Protein AF-A0A7D8YP50-F1 (afdb_monomer_lite)

Sequence (259 aa):
MIIIYNPMGALVGLFGLIIGVALFVVTQSLAVGFLAIAGIWCWFGRSKLNLETGKKRAAPSFFFIPLFYWGILVAIAAYPARLVDNAGGLNQGQPVADDPRADQFKLDEAGLRTNQSDAPELSAALGMLISETLPSEPFNLSVKSSDDAVLVLIKLPGLKELSERNRRALLEGVRNAAQQQRPDVQVFVGIKGKLLYGAILTPDQPMQVGKIVSKDALYAFYRSEETPDEAAVDAGLNESPQSSPPTQPDFTDSVMPSE

Structure (mmCIF, N/CA/C/O backbone):
data_AF-A0A7D8YP50-F1
#
_entry.id   AF-A0A7D8YP50-F1
#
loop_
_atom_site.group_PDB
_atom_site.id
_atom_site.type_symbol
_atom_site.label_atom_id
_atom_site.label_alt_id
_atom_site.label_comp_id
_atom_site.label_asym_id
_atom_site.label_entity_id
_atom_site.label_seq_id
_atom_site.pdbx_PDB_ins_code
_atom_site.Cartn_x
_atom_site.Cartn_y
_atom_site.Cartn_z
_atom_site.occupancy
_atom_site.B_iso_or_equiv
_atom_site.auth_seq_id
_atom_site.auth_comp_id
_atom_site.auth_asym_id
_atom_site.auth_atom_id
_atom_site.pdbx_PDB_model_num
ATOM 1 N N . MET A 1 1 ? -35.518 -16.155 37.172 1.00 45.56 1 MET A N 1
ATOM 2 C CA . MET A 1 1 ? -34.371 -15.538 36.471 1.00 45.56 1 MET A CA 1
ATOM 3 C C . MET A 1 1 ? -34.617 -14.037 36.422 1.00 45.56 1 MET A C 1
ATOM 5 O O . MET A 1 1 ? -35.412 -13.583 35.613 1.00 45.56 1 MET A O 1
ATOM 9 N N . ILE A 1 2 ? -34.070 -13.281 37.379 1.00 45.81 2 ILE A N 1
ATOM 10 C CA . ILE A 1 2 ? -34.346 -11.842 37.493 1.00 45.81 2 ILE A CA 1
ATOM 11 C C . ILE A 1 2 ? -33.392 -11.116 36.548 1.00 45.81 2 ILE A C 1
ATOM 13 O O . ILE A 1 2 ? -32.221 -10.912 36.856 1.00 45.81 2 ILE A O 1
ATOM 17 N N . ILE A 1 3 ? -33.896 -10.764 35.371 1.00 54.06 3 ILE A N 1
ATOM 18 C CA . ILE A 1 3 ? -33.211 -9.877 34.440 1.00 54.06 3 ILE A CA 1
ATOM 19 C C . ILE A 1 3 ? -33.441 -8.452 34.964 1.00 54.06 3 ILE A C 1
ATOM 21 O O . ILE A 1 3 ? -34.451 -7.824 34.659 1.00 54.06 3 ILE A O 1
ATOM 25 N N . ILE A 1 4 ? -32.541 -7.949 35.815 1.00 55.62 4 ILE A N 1
ATOM 26 C CA . ILE A 1 4 ? -32.562 -6.538 36.230 1.00 55.62 4 ILE A CA 1
ATOM 27 C C . ILE A 1 4 ? -32.000 -5.725 35.063 1.00 55.62 4 ILE A C 1
ATOM 29 O O . ILE A 1 4 ? -30.803 -5.459 34.983 1.00 55.62 4 ILE A O 1
ATOM 33 N N . TYR A 1 5 ? -32.860 -5.382 34.106 1.00 64.25 5 TYR A N 1
ATOM 34 C CA . TYR A 1 5 ? -32.471 -4.526 32.993 1.00 64.25 5 TYR A CA 1
ATOM 35 C C . TYR A 1 5 ? -32.432 -3.074 33.461 1.00 64.25 5 TYR A C 1
ATOM 37 O O . TYR A 1 5 ? -33.450 -2.508 33.853 1.00 64.25 5 TYR A O 1
ATOM 45 N N . ASN A 1 6 ? -31.253 -2.458 33.405 1.00 85.56 6 ASN A N 1
ATOM 46 C CA . ASN A 1 6 ? -31.138 -1.010 33.476 1.00 85.56 6 ASN A CA 1
ATOM 47 C C . ASN A 1 6 ? -31.310 -0.464 32.045 1.00 85.56 6 ASN A C 1
ATOM 49 O O . ASN A 1 6 ? -30.369 -0.578 31.252 1.00 85.56 6 ASN A O 1
ATOM 53 N N . PRO A 1 7 ? -32.470 0.115 31.679 1.00 87.88 7 PRO A N 1
ATOM 54 C CA . PRO A 1 7 ? -32.727 0.559 30.307 1.00 87.88 7 PRO A CA 1
ATOM 55 C C . PRO A 1 7 ? -31.713 1.610 29.841 1.00 87.88 7 PRO A C 1
ATOM 57 O O . PRO A 1 7 ? -31.328 1.627 28.674 1.00 87.88 7 PRO A O 1
ATOM 60 N N . MET A 1 8 ? -31.189 2.425 30.763 1.00 90.06 8 MET A N 1
ATOM 61 C CA . MET A 1 8 ? -30.119 3.376 30.455 1.00 90.06 8 MET A CA 1
ATOM 62 C C . MET A 1 8 ? -28.819 2.678 30.049 1.00 90.06 8 MET A C 1
ATOM 64 O O . MET A 1 8 ? -28.114 3.169 29.173 1.00 90.06 8 MET A O 1
ATOM 68 N N . GLY A 1 9 ? -28.505 1.529 30.653 1.00 91.69 9 GLY A N 1
ATOM 69 C CA . GLY A 1 9 ? -27.367 0.706 30.245 1.00 91.69 9 GLY A CA 1
ATOM 70 C C . GLY A 1 9 ? -27.516 0.219 28.808 1.00 91.69 9 GLY A C 1
ATOM 71 O O . GLY A 1 9 ? -26.606 0.399 28.003 1.00 91.69 9 GLY A O 1
ATOM 72 N N . ALA A 1 10 ? -28.688 -0.310 28.455 1.00 91.81 10 ALA A N 1
ATOM 73 C CA . ALA A 1 10 ? -28.961 -0.769 27.096 1.00 91.81 10 ALA A CA 1
ATOM 74 C C . ALA A 1 10 ? -28.845 0.364 26.057 1.00 91.81 10 ALA A C 1
ATOM 76 O O . ALA A 1 10 ? -28.195 0.180 25.030 1.00 91.81 10 ALA A O 1
ATOM 77 N N . LEU A 1 11 ? -29.396 1.550 26.347 1.00 94.06 11 LEU A N 1
ATOM 78 C CA . LEU A 1 11 ? -29.318 2.712 25.451 1.00 94.06 11 LEU A CA 1
ATOM 79 C C . LEU A 1 11 ? -27.878 3.200 25.243 1.00 94.06 11 LEU A C 1
ATOM 81 O O . LEU A 1 11 ? -27.463 3.415 24.107 1.00 94.06 11 LEU A O 1
ATOM 85 N N . VAL A 1 12 ? -27.097 3.341 26.320 1.00 94.56 12 VAL A N 1
ATOM 86 C CA . VAL A 1 12 ? -25.681 3.746 26.231 1.00 94.56 12 VAL A CA 1
ATOM 87 C C . VAL A 1 12 ? -24.853 2.686 25.501 1.00 94.56 12 VAL A C 1
ATOM 89 O O . VAL A 1 12 ? -23.988 3.027 24.692 1.00 94.56 12 VAL A O 1
ATOM 92 N N . GLY A 1 13 ? -25.137 1.407 25.756 1.00 94.69 13 GLY A N 1
ATOM 93 C CA . GLY A 1 13 ? -24.529 0.277 25.062 1.00 94.69 13 GLY A CA 1
ATOM 94 C C . GLY A 1 13 ? -24.732 0.364 23.552 1.00 94.69 13 GLY A C 1
ATOM 95 O O . GLY A 1 13 ? -23.756 0.414 22.800 1.00 94.69 13 GLY A O 1
ATOM 96 N N . LEU A 1 14 ? -25.995 0.465 23.128 1.00 95.75 14 LEU A N 1
ATOM 97 C CA . LEU A 1 14 ? -26.386 0.561 21.723 1.00 95.75 14 LEU A CA 1
ATOM 98 C C . LEU A 1 14 ? -25.810 1.813 21.049 1.00 95.75 14 LEU A C 1
ATOM 100 O O . LEU A 1 14 ? -25.288 1.726 19.942 1.00 95.75 14 LEU A O 1
ATOM 104 N N . PHE A 1 15 ? -25.843 2.960 21.729 1.00 96.50 15 PHE A N 1
ATOM 105 C CA . PHE A 1 15 ? -25.279 4.209 21.219 1.00 96.50 15 PHE A CA 1
ATOM 106 C C . PHE A 1 15 ? -23.775 4.096 20.936 1.00 96.50 15 PHE A C 1
ATOM 108 O O . PHE A 1 15 ? -23.318 4.476 19.858 1.00 96.50 15 PHE A O 1
ATOM 115 N N . GLY A 1 16 ? -23.012 3.521 21.873 1.00 96.94 16 GLY A N 1
ATOM 116 C CA . GLY A 1 16 ? -21.585 3.269 21.670 1.00 96.94 16 GLY A CA 1
ATOM 117 C C . GLY A 1 16 ? -21.322 2.360 20.471 1.00 96.94 16 GLY A C 1
ATOM 118 O O . GLY A 1 16 ? -20.457 2.668 19.655 1.00 96.94 16 GLY A O 1
ATOM 119 N N . LEU A 1 17 ? -22.114 1.294 20.324 1.00 97.38 17 LEU A N 1
ATOM 120 C CA . LEU A 1 17 ? -21.998 0.345 19.217 1.00 97.38 17 LEU A CA 1
ATOM 121 C C . LEU A 1 17 ? -22.287 0.999 17.858 1.00 97.38 17 LEU A C 1
ATOM 123 O O . LEU A 1 17 ? -21.499 0.825 16.933 1.00 97.38 17 LEU A O 1
ATOM 127 N N . ILE A 1 18 ? -23.354 1.799 17.748 1.00 97.75 18 ILE A N 1
ATOM 128 C CA . ILE A 1 18 ? -23.702 2.524 16.513 1.00 97.75 18 ILE A CA 1
ATOM 129 C C . ILE A 1 18 ? -22.558 3.455 16.091 1.00 97.75 18 ILE A C 1
ATOM 131 O O . ILE A 1 18 ? -22.142 3.424 14.934 1.00 97.75 18 ILE A O 1
ATOM 135 N N . ILE A 1 19 ? -22.014 4.250 17.020 1.00 97.81 19 ILE A N 1
ATOM 136 C CA . ILE A 1 19 ? -20.897 5.160 16.716 1.00 97.81 19 ILE A CA 1
ATOM 137 C C . ILE A 1 19 ? -19.638 4.382 16.330 1.00 97.81 19 ILE A C 1
ATOM 139 O O . ILE A 1 19 ? -18.959 4.756 15.375 1.00 97.81 19 ILE A O 1
ATOM 143 N N . GLY A 1 20 ? -19.338 3.292 17.038 1.00 97.62 20 GLY A N 1
ATOM 144 C CA . GLY A 1 20 ? -18.213 2.419 16.717 1.00 97.62 20 GLY A CA 1
ATOM 145 C C . GLY A 1 20 ? -18.281 1.861 15.302 1.00 97.62 20 GLY A C 1
ATOM 146 O O . GLY A 1 20 ? -17.306 1.953 14.559 1.00 97.62 20 GLY A O 1
ATOM 147 N N . VAL A 1 21 ? -19.445 1.335 14.910 1.00 97.12 21 VAL A N 1
ATOM 148 C CA . VAL A 1 21 ? -19.683 0.808 13.559 1.00 97.12 21 VAL A CA 1
ATOM 149 C C . VAL A 1 21 ? -19.606 1.920 12.514 1.00 97.12 21 VAL A C 1
ATOM 151 O O . VAL A 1 21 ? -18.949 1.743 11.493 1.00 97.12 21 VAL A O 1
ATOM 154 N N . ALA A 1 22 ? -20.205 3.086 12.768 1.00 96.69 22 ALA A N 1
ATOM 155 C CA . ALA A 1 22 ? -20.130 4.219 11.847 1.00 96.69 22 ALA A CA 1
ATOM 156 C C . ALA A 1 22 ? -18.676 4.668 11.611 1.00 96.69 22 ALA A C 1
ATOM 158 O O . ALA A 1 22 ? -18.260 4.862 10.469 1.00 96.69 22 ALA A O 1
ATOM 159 N N . LEU A 1 23 ? -17.872 4.773 12.675 1.00 95.19 23 LEU A N 1
ATOM 160 C CA . LEU A 1 23 ? -16.454 5.117 12.564 1.00 95.19 23 LEU A CA 1
ATOM 161 C C . LEU A 1 23 ? -15.642 4.021 11.877 1.00 95.19 23 LEU A C 1
ATOM 163 O O . LEU A 1 23 ? -14.764 4.346 11.079 1.00 95.19 23 LEU A O 1
ATOM 167 N N . PHE A 1 24 ? -15.944 2.747 12.128 1.00 93.50 24 PHE A N 1
ATOM 168 C CA . PHE A 1 24 ? -15.348 1.636 11.390 1.00 93.50 24 PHE A CA 1
ATOM 169 C C . PHE A 1 24 ? -15.622 1.758 9.886 1.00 93.50 24 PHE A C 1
ATOM 171 O O . PHE A 1 24 ? -14.683 1.703 9.102 1.00 93.50 24 PHE A O 1
ATOM 178 N N . VAL A 1 25 ? -16.867 2.018 9.476 1.00 90.25 25 VAL A N 1
ATOM 179 C CA . VAL A 1 25 ? -17.233 2.175 8.057 1.00 90.25 25 VAL A CA 1
ATOM 180 C C . VAL A 1 25 ? -16.512 3.365 7.412 1.00 90.25 25 VAL A C 1
ATOM 182 O O . VAL A 1 25 ? -15.996 3.246 6.302 1.00 90.25 25 VAL A O 1
ATOM 185 N N . VAL A 1 26 ? -16.429 4.505 8.104 1.00 87.69 26 VAL A N 1
ATOM 186 C CA . VAL A 1 26 ? -15.783 5.718 7.569 1.00 87.69 26 VAL A CA 1
ATOM 187 C C . VAL A 1 26 ? -14.262 5.572 7.487 1.00 87.69 26 VAL A C 1
ATOM 189 O O . VAL A 1 26 ? -13.641 6.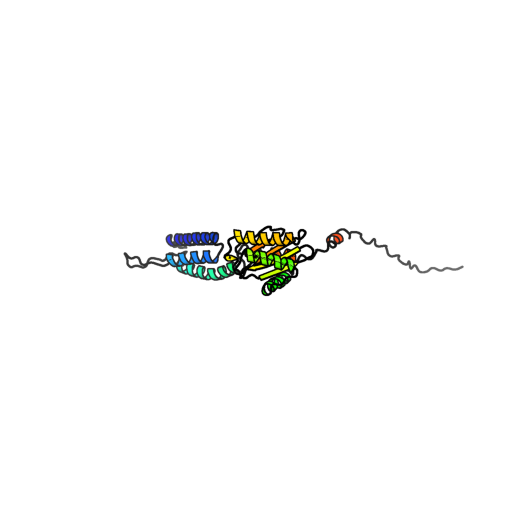026 6.528 1.00 87.69 26 VAL A O 1
ATOM 192 N N . THR A 1 27 ? -13.640 4.958 8.494 1.00 84.69 27 THR A N 1
ATOM 193 C CA . THR A 1 27 ? 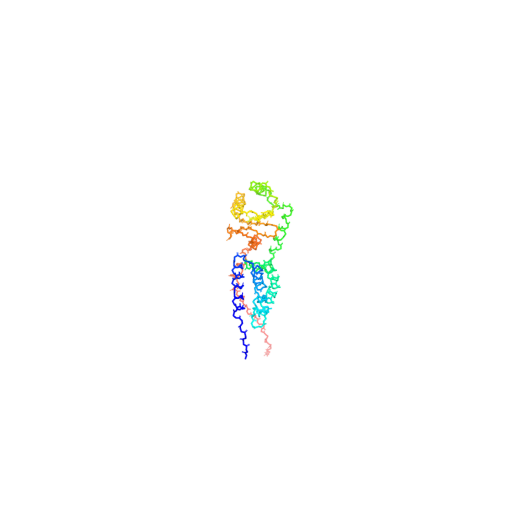-12.173 4.876 8.590 1.00 84.69 27 THR A CA 1
ATOM 194 C C . THR A 1 27 ? -11.591 3.598 8.005 1.00 84.69 27 THR A C 1
ATOM 196 O O . THR A 1 27 ? -10.387 3.559 7.753 1.00 84.69 27 THR A O 1
ATOM 199 N N . GLN A 1 28 ? -12.426 2.577 7.788 1.00 85.00 28 GLN A N 1
ATOM 200 C CA . GLN A 1 28 ? -12.024 1.215 7.426 1.00 85.00 28 GLN A CA 1
ATOM 201 C C . GLN A 1 28 ? -10.994 0.631 8.415 1.00 85.00 28 GLN A C 1
ATOM 203 O O . GLN A 1 28 ? -10.131 -0.152 8.031 1.00 85.00 28 GLN A O 1
ATOM 208 N N . SER A 1 29 ? -11.056 1.044 9.689 1.00 88.62 29 SER A N 1
ATOM 209 C CA . SER A 1 29 ? -10.172 0.580 10.764 1.00 88.62 29 SER A CA 1
ATOM 210 C C . SER A 1 29 ? -10.991 0.032 11.922 1.00 88.62 29 SER A C 1
ATOM 212 O O . SER A 1 29 ? -11.748 0.755 12.582 1.00 88.62 29 SER A O 1
ATOM 214 N N . LEU A 1 30 ? -10.826 -1.263 12.186 1.00 92.19 30 LEU A N 1
ATOM 215 C CA . LEU A 1 30 ? -11.539 -1.964 13.248 1.00 92.19 30 LEU A CA 1
ATOM 216 C C . LEU A 1 30 ? -11.071 -1.484 14.628 1.00 92.19 30 LEU A C 1
ATOM 218 O O . LEU A 1 30 ? -11.882 -1.325 15.543 1.00 92.19 30 LEU A O 1
ATOM 222 N N . ALA A 1 31 ? -9.783 -1.139 14.753 1.00 94.81 31 ALA A N 1
ATOM 223 C CA . ALA A 1 31 ? -9.222 -0.561 15.969 1.00 94.81 31 ALA A CA 1
ATOM 224 C C . ALA A 1 31 ? -9.874 0.780 16.335 1.00 94.81 31 ALA A C 1
ATOM 226 O O . ALA A 1 31 ? -10.193 1.010 17.503 1.00 94.81 31 ALA A O 1
ATOM 227 N N . VAL A 1 32 ? -10.107 1.657 15.350 1.00 95.12 32 VAL A N 1
ATOM 228 C CA . VAL A 1 32 ? -10.769 2.951 15.584 1.00 95.12 32 VAL A CA 1
ATOM 229 C C . VAL A 1 32 ? -12.207 2.747 16.062 1.00 95.12 32 VAL A C 1
ATOM 231 O O . VAL A 1 32 ? -12.621 3.389 17.030 1.00 95.12 32 VAL A O 1
ATOM 234 N N . GLY A 1 33 ? -12.946 1.820 15.444 1.00 96.31 33 GLY A N 1
ATOM 235 C CA . GLY A 1 33 ? -14.302 1.472 15.876 1.00 96.31 33 GLY A CA 1
ATOM 236 C C . GLY A 1 33 ? -14.345 0.977 17.326 1.00 96.31 33 GLY A C 1
ATOM 237 O O . GLY A 1 33 ? -15.124 1.487 18.132 1.00 96.31 33 GLY A O 1
ATOM 238 N N . PHE A 1 34 ? -13.463 0.043 17.698 1.00 97.56 34 PHE A N 1
ATOM 239 C CA . PHE A 1 34 ? -13.382 -0.473 19.070 1.00 97.56 34 PHE A CA 1
ATOM 240 C C . PHE A 1 34 ? -12.973 0.589 20.092 1.00 97.56 34 PHE A C 1
ATOM 242 O O . PHE A 1 34 ? -13.590 0.671 21.156 1.00 97.56 34 PHE A O 1
ATOM 249 N N . LEU A 1 35 ? -11.997 1.447 19.781 1.00 97.62 35 LEU A N 1
ATOM 250 C CA . LEU A 1 35 ? -11.608 2.536 20.682 1.00 97.62 35 LEU A CA 1
ATOM 251 C C . LEU A 1 35 ? -12.755 3.524 20.925 1.00 97.62 35 LEU A C 1
ATOM 253 O O . LEU A 1 35 ? -12.923 3.992 22.052 1.00 97.62 35 LEU A O 1
ATOM 257 N N . ALA A 1 36 ? -13.574 3.806 19.911 1.00 97.81 36 ALA A N 1
ATOM 258 C CA . ALA A 1 36 ? -14.745 4.660 20.070 1.00 97.81 36 ALA A CA 1
ATOM 259 C C . ALA A 1 36 ? -15.802 4.032 20.993 1.00 97.81 36 ALA A C 1
ATOM 261 O O . ALA A 1 36 ? -16.275 4.697 21.919 1.00 97.81 36 ALA A O 1
ATOM 262 N N . ILE A 1 37 ? -16.121 2.745 20.799 1.00 97.81 37 ILE A N 1
ATOM 263 C CA . ILE A 1 37 ? -17.037 1.994 21.679 1.00 97.81 37 ILE A CA 1
ATOM 264 C C . ILE A 1 37 ? -16.520 2.035 23.119 1.00 97.81 37 ILE A C 1
ATOM 266 O O . ILE A 1 37 ? -17.249 2.421 24.036 1.00 97.81 37 ILE A O 1
ATOM 270 N N . ALA A 1 38 ? -15.243 1.696 23.309 1.00 97.75 38 ALA A N 1
ATOM 271 C CA . ALA A 1 38 ? -14.598 1.685 24.612 1.00 97.75 38 ALA A CA 1
ATOM 272 C C . ALA A 1 38 ? -14.643 3.058 25.291 1.00 97.75 38 ALA A C 1
ATOM 274 O O . ALA A 1 38 ? -15.007 3.150 26.462 1.00 97.75 38 ALA A O 1
ATOM 275 N N . GLY A 1 39 ? -14.327 4.132 24.563 1.00 97.50 39 GLY A N 1
ATOM 276 C CA . GLY A 1 39 ? -14.361 5.500 25.079 1.00 97.50 39 GLY A CA 1
ATOM 277 C C . GLY A 1 39 ? -15.754 5.908 25.559 1.00 97.50 39 GLY A C 1
ATOM 278 O O . GLY A 1 39 ? -15.903 6.398 26.680 1.00 97.50 39 GLY A O 1
ATOM 279 N N . ILE A 1 40 ? -16.786 5.640 24.754 1.00 97.19 40 ILE A N 1
ATOM 280 C CA . ILE A 1 40 ? -18.180 5.952 25.099 1.00 97.19 40 ILE A CA 1
ATOM 281 C C . ILE A 1 40 ? -18.617 5.153 26.329 1.00 97.19 40 ILE A C 1
ATOM 283 O O . ILE A 1 40 ? -19.150 5.721 27.285 1.00 97.19 40 ILE A O 1
ATOM 287 N N . TRP A 1 41 ? -18.361 3.846 26.351 1.00 97.38 41 TRP A N 1
ATOM 288 C CA . TRP A 1 41 ? -18.755 2.988 27.466 1.00 97.38 41 TRP A CA 1
ATOM 289 C C . TRP A 1 41 ? -17.989 3.310 28.753 1.00 97.38 41 TRP A C 1
ATOM 291 O O . TRP A 1 41 ? -18.582 3.310 29.832 1.00 97.38 41 TRP A O 1
ATOM 301 N N . CYS A 1 42 ? -16.710 3.675 28.665 1.00 96.62 42 CYS A N 1
ATOM 302 C CA . CYS A 1 42 ? -15.925 4.116 29.816 1.00 96.62 42 CYS A CA 1
ATOM 303 C C . CYS A 1 42 ? -16.380 5.477 30.355 1.00 96.62 42 CYS A C 1
ATOM 305 O O . CYS A 1 42 ? -16.375 5.684 31.569 1.00 96.62 42 CYS A O 1
ATOM 307 N N . TRP A 1 43 ? -16.783 6.404 29.485 1.00 96.75 43 TRP A N 1
ATOM 308 C CA . TRP A 1 43 ? -17.217 7.739 29.895 1.00 96.75 43 TRP A CA 1
ATOM 309 C C . TRP A 1 43 ? -18.628 7.733 30.493 1.00 96.75 43 TRP A C 1
ATOM 311 O O . TRP A 1 43 ? -18.857 8.259 31.585 1.00 96.75 43 TRP A O 1
ATOM 321 N N . PHE A 1 44 ? -19.581 7.102 29.805 1.00 95.81 44 PHE A N 1
ATOM 322 C CA . PHE A 1 44 ? -20.992 7.104 30.196 1.00 95.81 44 PHE A CA 1
ATOM 323 C C . PHE A 1 44 ? -21.377 5.935 31.107 1.00 95.81 44 PHE A C 1
ATOM 325 O O . PHE A 1 44 ? -22.346 6.050 31.851 1.00 95.81 44 PHE A O 1
ATOM 332 N N . GLY A 1 45 ? -20.611 4.841 31.115 1.00 93.31 45 GLY A N 1
ATOM 333 C CA . GLY A 1 45 ? -20.863 3.664 31.953 1.00 93.31 45 GLY A CA 1
ATOM 334 C C . GLY A 1 45 ? -20.423 3.802 33.413 1.00 93.31 45 GLY A C 1
ATOM 335 O O . GLY A 1 45 ? -20.623 2.876 34.200 1.00 93.31 45 GLY A O 1
ATOM 336 N N . ARG A 1 46 ? -19.828 4.935 33.810 1.00 94.12 46 ARG A N 1
ATOM 337 C CA . ARG A 1 46 ? -19.458 5.193 35.209 1.00 94.12 46 ARG A CA 1
ATOM 338 C C . ARG A 1 46 ? -20.670 5.638 36.020 1.00 94.12 46 ARG A C 1
ATOM 340 O O . ARG A 1 46 ? -21.463 6.478 35.602 1.00 94.12 46 ARG A O 1
ATOM 347 N N . SER A 1 47 ? -20.777 5.097 37.229 1.00 90.38 47 SER A N 1
ATOM 348 C CA . SER A 1 47 ? -21.747 5.560 38.220 1.00 90.38 47 SER A CA 1
ATOM 349 C C . SER A 1 47 ? -21.456 7.016 38.601 1.00 90.38 47 SER A C 1
ATOM 351 O O . SER A 1 47 ? -20.329 7.351 38.972 1.00 90.38 47 SER A O 1
ATOM 353 N N . LYS A 1 48 ? -22.480 7.868 38.511 1.00 90.94 48 LYS A N 1
ATOM 354 C CA . LYS A 1 48 ? -22.430 9.277 38.918 1.00 90.94 48 LYS A CA 1
ATOM 355 C C . LYS A 1 48 ? -23.145 9.461 40.258 1.00 90.94 48 LYS A C 1
ATOM 357 O O . LYS A 1 48 ? -24.103 8.744 40.569 1.00 90.94 48 LYS A O 1
ATOM 362 N N . LEU A 1 49 ? -22.677 10.418 41.057 1.00 92.56 49 LEU A N 1
ATOM 363 C CA . LEU A 1 49 ? -23.352 10.810 42.292 1.00 92.56 49 LEU A CA 1
ATOM 364 C C . LEU A 1 49 ? -24.650 11.550 41.941 1.00 92.56 49 LEU A C 1
ATOM 366 O O . LEU A 1 49 ? -24.651 12.391 41.041 1.00 92.56 49 LEU A O 1
ATOM 370 N N . ASN A 1 50 ? -25.753 11.242 42.623 1.00 89.88 50 ASN A N 1
ATOM 371 C CA . ASN A 1 50 ? -26.939 12.083 42.539 1.00 89.88 50 ASN A CA 1
ATOM 372 C C . ASN A 1 50 ? -26.709 13.320 43.417 1.00 89.88 50 ASN A C 1
ATOM 374 O O . ASN A 1 50 ? -26.595 13.181 44.631 1.00 89.88 50 ASN A O 1
ATOM 378 N N . LEU A 1 51 ? -26.621 14.500 42.804 1.00 92.56 51 LEU A N 1
ATOM 379 C CA . LEU A 1 51 ? -26.344 15.758 43.505 1.00 92.56 51 LEU A CA 1
ATOM 380 C C . LEU A 1 51 ? -27.432 16.107 44.531 1.00 92.56 51 LEU A C 1
ATOM 382 O O . LEU A 1 51 ? -27.119 16.661 45.575 1.00 92.56 51 LEU A O 1
ATOM 386 N N . GLU A 1 52 ? -28.683 15.728 44.269 1.00 94.00 52 GLU A N 1
ATOM 387 C CA . GLU A 1 52 ? -29.814 16.048 45.149 1.00 94.00 52 GLU A CA 1
ATOM 388 C C . GLU A 1 52 ? -29.846 15.179 46.407 1.00 94.00 52 GLU A C 1
ATOM 390 O O . GLU A 1 52 ? -30.185 15.646 47.488 1.00 94.00 52 GLU A O 1
ATOM 395 N N . THR A 1 53 ? -29.501 13.895 46.280 1.00 91.69 53 THR A N 1
ATOM 396 C CA . THR A 1 53 ? -29.625 12.932 47.386 1.00 91.69 53 THR A CA 1
ATOM 397 C C . THR A 1 53 ? -28.291 12.564 48.024 1.00 91.69 53 THR A C 1
ATOM 399 O O . THR A 1 53 ? -28.275 11.832 49.011 1.00 91.69 53 THR A O 1
ATOM 402 N N . GLY A 1 54 ? -27.165 12.971 47.429 1.00 93.88 54 GLY A N 1
ATOM 403 C CA . GLY A 1 54 ? -25.812 12.555 47.815 1.00 93.88 54 GLY A CA 1
ATOM 404 C C . GLY A 1 54 ? -25.524 11.061 47.607 1.00 93.88 54 GLY A C 1
ATOM 405 O O . GLY A 1 54 ? -24.403 10.605 47.829 1.00 93.88 54 GLY A O 1
ATOM 406 N N . LYS A 1 55 ? -26.512 10.267 47.169 1.00 93.12 55 LYS A N 1
ATOM 407 C CA . LYS A 1 55 ? -26.372 8.820 46.985 1.00 93.12 55 LYS A CA 1
ATOM 408 C C . LYS A 1 55 ? -25.807 8.503 45.605 1.00 93.12 55 LYS A C 1
ATOM 410 O O . LYS A 1 55 ? -26.136 9.128 44.594 1.00 93.12 55 LYS A O 1
ATOM 415 N N . LYS A 1 56 ? -24.966 7.474 45.550 1.00 90.19 56 LYS A N 1
ATOM 416 C CA . LYS A 1 56 ? -24.382 6.958 44.311 1.00 90.19 56 LYS A CA 1
ATOM 417 C C . LYS A 1 56 ? -25.471 6.274 43.471 1.00 90.19 56 LYS A C 1
ATOM 419 O O . LYS A 1 56 ? -26.102 5.334 43.948 1.00 90.19 56 LYS A O 1
ATOM 424 N N . ARG A 1 57 ? -25.716 6.737 42.236 1.00 88.25 57 ARG A N 1
ATOM 425 C CA . ARG A 1 57 ? -26.676 6.074 41.330 1.00 88.25 57 ARG A CA 1
ATOM 426 C C . ARG A 1 57 ? -26.111 4.732 40.871 1.00 88.25 57 ARG A C 1
ATOM 428 O O . ARG A 1 57 ? -24.898 4.608 40.691 1.00 88.25 57 ARG A O 1
ATOM 435 N N . ALA A 1 58 ? -26.972 3.744 40.640 1.00 89.62 58 ALA A N 1
ATOM 436 C CA . ALA A 1 58 ? -26.548 2.489 40.025 1.00 89.62 58 ALA A CA 1
ATOM 437 C C . ALA A 1 58 ? -25.844 2.774 38.686 1.00 89.62 58 ALA A C 1
ATOM 439 O O . ALA A 1 58 ? -26.304 3.610 37.903 1.00 89.62 58 ALA A O 1
ATOM 440 N N . ALA A 1 59 ? -24.702 2.125 38.447 1.00 92.06 59 ALA A N 1
ATOM 441 C CA . ALA A 1 59 ? -23.997 2.271 37.180 1.00 92.06 59 ALA A CA 1
ATOM 442 C C . ALA A 1 59 ? -24.872 1.730 36.034 1.00 92.06 59 ALA A C 1
ATOM 444 O O . ALA A 1 59 ? -25.581 0.739 36.232 1.00 92.06 59 ALA A O 1
ATOM 445 N N . PRO A 1 60 ? -24.814 2.328 34.834 1.00 92.69 60 PRO A N 1
ATOM 446 C CA . PRO A 1 60 ? -25.356 1.694 33.641 1.00 92.69 60 PRO A CA 1
ATOM 447 C C . PRO A 1 60 ? -24.674 0.333 33.450 1.00 92.69 60 PRO A C 1
ATOM 449 O O . PRO A 1 60 ? -23.444 0.254 33.415 1.00 92.69 60 PRO A O 1
ATOM 452 N N . SER A 1 61 ? -25.456 -0.738 33.357 1.00 92.00 61 SER A N 1
ATOM 453 C CA . SER A 1 61 ? -24.957 -2.112 33.263 1.00 92.00 61 SER A CA 1
ATOM 454 C C . SER A 1 61 ? -25.674 -2.890 32.167 1.00 92.00 61 SER A C 1
ATOM 456 O O . SER A 1 61 ? -26.840 -2.629 31.867 1.00 92.00 61 SER A O 1
ATOM 458 N N . PHE A 1 62 ? -24.968 -3.863 31.591 1.00 85.69 62 PHE A N 1
ATOM 459 C CA . PHE A 1 62 ? -25.552 -4.894 30.738 1.00 85.69 62 PHE A CA 1
ATOM 460 C C . PHE A 1 62 ? -25.541 -6.209 31.525 1.00 85.69 62 PHE A C 1
ATOM 462 O O . PHE A 1 62 ? -24.487 -6.632 32.011 1.00 85.69 62 PHE A O 1
ATOM 469 N N . PHE A 1 63 ? -26.722 -6.803 31.721 1.00 83.06 63 PHE A N 1
ATOM 470 C CA . PHE A 1 63 ? -26.995 -7.857 32.710 1.00 83.06 63 PHE A CA 1
ATOM 471 C C . PHE A 1 63 ? -26.686 -7.419 34.155 1.00 83.06 63 PHE A C 1
ATOM 473 O O . PHE A 1 63 ? -27.576 -6.983 34.873 1.00 83.06 63 PHE A O 1
ATOM 480 N N . PHE A 1 64 ? -25.425 -7.484 34.575 1.00 87.81 64 PHE A N 1
ATOM 481 C CA . PHE A 1 64 ? -24.956 -7.102 35.916 1.00 87.81 64 PHE A CA 1
ATOM 482 C C . PHE A 1 64 ? -23.568 -6.450 35.898 1.00 87.81 64 PHE A C 1
ATOM 484 O O . PHE A 1 64 ? -23.092 -5.974 36.926 1.00 87.81 64 PHE A O 1
ATOM 491 N N . ILE A 1 65 ? -22.919 -6.393 34.732 1.00 91.94 65 ILE A N 1
ATOM 492 C CA . ILE A 1 65 ? -21.573 -5.849 34.581 1.00 91.94 65 ILE A CA 1
ATOM 493 C C . ILE A 1 65 ? -21.706 -4.377 34.171 1.00 91.94 65 ILE A C 1
ATOM 495 O O . ILE A 1 65 ? -22.316 -4.089 33.134 1.00 91.94 65 ILE A O 1
ATOM 499 N N . PRO A 1 66 ? -21.172 -3.425 34.958 1.00 93.81 66 PRO A N 1
ATOM 500 C CA . PRO A 1 66 ? -21.138 -2.021 34.568 1.00 93.81 66 PRO A CA 1
ATOM 501 C C . PRO A 1 66 ? -20.470 -1.830 33.204 1.00 93.81 66 PRO A C 1
ATOM 503 O O . PRO A 1 66 ? -19.419 -2.413 32.937 1.00 93.81 66 PRO A O 1
ATOM 506 N N . LEU A 1 67 ? -21.044 -0.968 32.365 1.00 94.19 67 LEU A N 1
ATOM 507 C CA . LEU A 1 67 ? -20.548 -0.688 31.010 1.00 94.19 67 LEU A CA 1
ATOM 508 C C . LEU A 1 67 ? -19.082 -0.253 30.977 1.00 94.19 67 LEU A C 1
ATOM 510 O O . LEU A 1 67 ? -18.379 -0.555 30.021 1.00 94.19 67 LEU A O 1
ATOM 514 N N . PHE A 1 68 ? -18.597 0.386 32.040 1.00 96.31 68 PHE A N 1
ATOM 515 C CA . PHE A 1 68 ? -17.185 0.730 32.181 1.00 96.31 68 PHE A CA 1
ATOM 516 C C . PHE A 1 68 ? -16.251 -0.491 32.054 1.00 96.31 68 PHE A C 1
ATOM 518 O O . PHE A 1 68 ? -15.233 -0.405 31.374 1.00 96.31 68 PHE A O 1
ATOM 525 N N . TYR A 1 69 ? -16.599 -1.640 32.647 1.00 96.56 69 TYR A N 1
ATOM 526 C CA . TYR A 1 69 ? -15.773 -2.850 32.540 1.00 96.56 69 TYR A CA 1
ATOM 527 C C . TYR A 1 69 ? -15.809 -3.442 31.132 1.00 96.56 69 TYR A C 1
ATOM 529 O O . TYR A 1 69 ? -14.773 -3.848 30.612 1.00 96.56 69 TYR A O 1
ATOM 537 N N . TRP A 1 70 ? -16.977 -3.423 30.486 1.00 96.06 70 TRP A N 1
ATOM 538 C CA . TRP A 1 70 ? -17.089 -3.783 29.074 1.00 96.06 70 TRP A CA 1
ATOM 539 C C . TRP A 1 70 ? -16.236 -2.872 28.191 1.00 96.06 70 TRP A C 1
ATOM 541 O O . TRP A 1 70 ? -15.547 -3.362 27.302 1.00 96.06 70 TRP A O 1
ATOM 551 N N . GLY A 1 71 ? -16.212 -1.567 28.474 1.00 96.50 71 GLY A N 1
ATOM 552 C CA . GLY A 1 71 ? -15.359 -0.610 27.773 1.00 96.50 71 GLY A CA 1
ATOM 553 C C . GLY A 1 71 ? -13.873 -0.961 27.873 1.00 96.50 71 GLY A C 1
ATOM 554 O O . GLY A 1 71 ? -13.176 -0.918 26.864 1.00 96.50 71 GLY A O 1
ATOM 555 N N . ILE A 1 72 ? -13.394 -1.388 29.048 1.00 97.31 72 ILE A N 1
ATOM 556 C CA . ILE A 1 72 ? -12.008 -1.858 29.223 1.00 97.31 72 ILE A CA 1
ATOM 557 C C . ILE A 1 72 ? -11.735 -3.109 28.381 1.00 97.31 72 ILE A C 1
ATOM 559 O O . ILE A 1 72 ? -10.720 -3.164 27.692 1.00 97.31 72 ILE A O 1
ATOM 563 N N . LEU A 1 73 ? -12.631 -4.102 28.403 1.00 97.00 73 LEU A N 1
ATOM 564 C CA . LEU A 1 73 ? -12.460 -5.323 27.606 1.00 97.00 73 LEU A CA 1
ATOM 565 C C . LEU A 1 73 ? -12.403 -5.014 26.103 1.00 97.00 73 LEU A C 1
ATOM 567 O O . LEU A 1 73 ? -11.545 -5.541 25.398 1.00 97.00 73 LEU A O 1
ATOM 571 N N . VAL A 1 74 ? -13.259 -4.107 25.625 1.00 97.12 74 VAL A N 1
ATOM 572 C CA . VAL A 1 74 ? -13.237 -3.646 24.230 1.00 97.12 74 VAL A CA 1
ATOM 573 C C . VAL A 1 74 ? -11.956 -2.864 23.919 1.00 97.12 74 VAL A C 1
ATOM 575 O O . VAL A 1 74 ? -11.380 -3.050 22.851 1.00 97.12 74 VAL A O 1
ATOM 578 N N . ALA A 1 75 ? -11.453 -2.041 24.845 1.00 97.12 75 ALA A N 1
ATOM 579 C CA . ALA A 1 75 ? -10.179 -1.340 24.666 1.00 97.12 75 ALA A CA 1
ATOM 580 C C . ALA A 1 75 ? -8.999 -2.315 24.533 1.00 97.12 75 ALA A C 1
ATOM 582 O O . ALA A 1 75 ? -8.127 -2.110 23.692 1.00 97.12 75 ALA A O 1
ATOM 583 N N . ILE A 1 76 ? -8.988 -3.398 25.316 1.00 97.62 76 ILE A N 1
ATOM 584 C CA . ILE A 1 76 ? -7.984 -4.464 25.192 1.00 97.62 76 ILE A CA 1
ATOM 585 C C . ILE A 1 76 ? -8.112 -5.147 23.825 1.00 97.62 76 ILE A C 1
ATOM 587 O O . ILE A 1 76 ? -7.104 -5.343 23.152 1.00 97.62 76 ILE A O 1
ATOM 591 N N . ALA A 1 77 ? -9.337 -5.435 23.372 1.00 96.25 77 ALA A N 1
ATOM 592 C CA . ALA A 1 77 ? -9.599 -6.006 22.048 1.00 96.25 77 ALA A CA 1
ATOM 593 C C . ALA A 1 77 ? -9.227 -5.062 20.884 1.00 96.25 77 ALA A C 1
ATOM 595 O O . ALA A 1 77 ? -8.963 -5.527 19.774 1.00 96.25 77 ALA A O 1
ATOM 596 N N . ALA A 1 78 ? -9.132 -3.750 21.120 1.00 96.19 78 ALA A N 1
ATOM 597 C CA . ALA A 1 78 ? -8.662 -2.797 20.116 1.00 96.19 78 ALA A CA 1
ATOM 598 C C . ALA A 1 78 ? -7.187 -3.013 19.732 1.00 96.19 78 ALA A C 1
ATOM 600 O O . ALA A 1 78 ? -6.798 -2.697 18.608 1.00 96.19 78 ALA A O 1
ATOM 601 N N . TYR A 1 79 ? -6.365 -3.582 20.621 1.00 93.62 79 TYR A N 1
ATOM 602 C CA . TYR A 1 79 ? -4.962 -3.876 20.322 1.00 93.62 79 TYR A CA 1
ATOM 603 C C . TYR A 1 79 ? -4.782 -4.968 19.250 1.00 93.62 79 TYR A C 1
ATOM 605 O O . TYR A 1 79 ? -4.162 -4.676 18.226 1.00 93.62 79 TYR A O 1
ATOM 613 N N . PRO A 1 80 ? -5.334 -6.192 19.386 1.00 92.56 80 PRO A N 1
ATOM 614 C CA . PRO A 1 80 ? -5.260 -7.183 18.317 1.00 92.56 80 PRO A CA 1
ATOM 615 C C . PRO A 1 80 ? -5.992 -6.715 17.055 1.00 92.56 80 PRO A C 1
ATOM 617 O O . PRO A 1 80 ? -5.499 -6.959 15.960 1.00 92.56 80 PRO A O 1
ATOM 620 N N . ALA A 1 81 ? -7.088 -5.956 17.175 1.00 91.19 81 ALA A N 1
ATOM 621 C CA . ALA A 1 81 ? -7.723 -5.318 16.021 1.00 91.19 81 ALA A CA 1
ATOM 622 C C . ALA A 1 81 ? -6.761 -4.392 15.261 1.00 91.19 81 ALA A C 1
ATOM 624 O O . ALA A 1 81 ? -6.736 -4.393 14.035 1.00 91.19 81 ALA A O 1
ATOM 625 N N . ARG A 1 82 ? -5.910 -3.645 15.976 1.00 89.00 82 ARG A N 1
ATOM 626 C CA . ARG A 1 82 ? -4.878 -2.805 15.359 1.00 89.00 82 ARG A CA 1
ATOM 627 C C . ARG A 1 82 ? -3.824 -3.634 14.632 1.00 89.00 82 ARG A C 1
ATOM 629 O O . ARG A 1 82 ? -3.318 -3.188 13.605 1.00 89.00 82 ARG A O 1
ATOM 636 N N . LEU A 1 83 ? -3.488 -4.813 15.155 1.00 87.19 83 LEU A N 1
ATOM 637 C CA . LEU A 1 83 ? -2.593 -5.745 14.472 1.00 87.19 83 LEU A CA 1
ATOM 638 C C . LEU A 1 83 ? -3.235 -6.273 13.189 1.00 87.19 83 LEU A C 1
ATOM 640 O O . LEU A 1 83 ? -2.568 -6.261 12.165 1.00 87.19 83 LEU A O 1
ATOM 644 N N . VAL A 1 84 ? -4.520 -6.637 13.213 1.00 83.94 84 VAL A N 1
ATOM 645 C CA . VAL A 1 84 ? -5.272 -7.058 12.016 1.00 83.94 84 VAL A CA 1
ATOM 646 C C . VAL A 1 84 ? -5.335 -5.932 10.979 1.00 83.94 84 VAL A C 1
ATOM 648 O O . VAL A 1 84 ? -4.976 -6.150 9.824 1.00 83.94 84 VAL A O 1
ATOM 651 N N . ASP A 1 85 ? -5.678 -4.710 11.402 1.00 80.69 85 ASP A N 1
ATOM 652 C CA . ASP A 1 85 ? -5.702 -3.524 10.533 1.00 80.69 85 ASP A CA 1
ATOM 653 C C . ASP A 1 85 ? -4.339 -3.271 9.856 1.00 80.69 85 ASP A C 1
ATOM 655 O O . ASP A 1 85 ? -4.282 -2.771 8.734 1.00 80.69 85 ASP A O 1
ATOM 659 N N . ASN A 1 86 ? -3.233 -3.592 10.538 1.00 76.62 86 ASN A N 1
ATOM 660 C CA . ASN A 1 86 ? -1.876 -3.435 10.008 1.00 76.62 86 ASN A CA 1
ATOM 661 C C . ASN A 1 86 ? -1.398 -4.634 9.174 1.00 76.62 86 ASN A C 1
ATOM 663 O O . ASN A 1 86 ? -0.590 -4.442 8.270 1.00 76.62 86 ASN A O 1
ATOM 667 N N . ALA A 1 87 ? -1.825 -5.850 9.516 1.00 65.75 87 ALA A N 1
ATOM 668 C CA . ALA A 1 87 ? -1.331 -7.096 8.932 1.00 65.75 87 ALA A CA 1
ATOM 669 C C . ALA A 1 87 ? -2.030 -7.461 7.621 1.00 65.75 87 ALA A C 1
ATOM 671 O O . ALA A 1 87 ? -1.454 -8.163 6.800 1.00 65.75 87 ALA A O 1
ATOM 672 N N . GLY A 1 88 ? -3.257 -6.995 7.426 1.00 54.69 88 GLY A N 1
ATOM 673 C CA . GLY A 1 88 ? -4.038 -7.351 6.255 1.00 54.69 88 GLY A CA 1
ATOM 674 C C . GLY A 1 88 ? -5.345 -6.605 6.281 1.00 54.69 88 GLY A C 1
ATOM 675 O O . GLY A 1 88 ? -6.387 -7.227 6.468 1.00 54.69 88 GLY A O 1
ATOM 676 N N . GLY A 1 89 ? -5.285 -5.270 6.154 1.00 53.19 89 GLY A N 1
ATOM 677 C CA . GLY A 1 89 ? -6.492 -4.453 6.025 1.00 53.19 89 GLY A CA 1
ATOM 678 C C . GLY A 1 89 ? -7.459 -5.175 5.092 1.00 53.19 89 GLY A C 1
ATOM 679 O O . GLY A 1 89 ? -7.017 -5.607 4.036 1.00 53.19 89 GLY A O 1
ATOM 680 N N . LEU A 1 90 ? -8.711 -5.361 5.527 1.00 50.44 90 LEU A N 1
ATOM 681 C CA . LEU A 1 90 ? -9.731 -6.324 5.051 1.00 50.44 90 LEU A CA 1
ATOM 682 C C . LEU A 1 90 ? -9.956 -6.447 3.519 1.00 50.44 90 LEU A C 1
ATOM 684 O O . LEU A 1 90 ? -10.750 -7.276 3.092 1.00 50.44 90 LEU A O 1
ATOM 688 N N . ASN A 1 91 ? -9.261 -5.654 2.704 1.00 49.50 91 ASN A N 1
ATOM 689 C CA . ASN A 1 91 ? -9.239 -5.666 1.241 1.00 49.50 91 ASN A CA 1
ATOM 690 C C . ASN A 1 91 ? -7.900 -6.124 0.623 1.00 49.50 91 ASN A C 1
ATOM 692 O O . ASN A 1 91 ? -7.759 -6.093 -0.598 1.00 49.50 91 ASN A O 1
ATOM 696 N N . GLN A 1 92 ? -6.894 -6.505 1.412 1.00 52.25 92 GLN A N 1
ATOM 697 C CA . GLN A 1 92 ? -5.730 -7.204 0.874 1.00 52.25 92 GLN A CA 1
ATOM 698 C C . GLN A 1 92 ? -6.166 -8.640 0.604 1.00 52.25 92 GLN A C 1
ATOM 700 O O . GLN A 1 92 ? -6.505 -9.367 1.537 1.00 52.25 92 GLN A O 1
ATOM 705 N N . GLY A 1 93 ? -6.224 -9.012 -0.681 1.00 52.97 93 GLY A N 1
ATOM 706 C CA . GLY A 1 93 ? -6.430 -10.397 -1.097 1.00 52.97 93 GLY A CA 1
ATOM 707 C C . GLY A 1 93 ? -5.534 -11.317 -0.275 1.00 52.97 93 GLY A C 1
ATOM 708 O O . GLY A 1 93 ? -4.438 -10.909 0.119 1.00 52.97 93 GLY A O 1
ATOM 709 N N . GLN A 1 94 ? -6.037 -12.510 0.057 1.00 51.06 94 GLN A N 1
ATOM 710 C CA . GLN A 1 94 ? -5.259 -13.505 0.792 1.00 51.06 94 GLN A CA 1
ATOM 711 C C . GLN A 1 94 ? -3.842 -13.544 0.211 1.00 51.06 94 GLN A C 1
ATOM 713 O O . GLN A 1 94 ? -3.730 -13.644 -1.014 1.00 51.06 94 GLN A O 1
ATOM 718 N N . PRO A 1 95 ? -2.784 -13.432 1.039 1.00 54.22 95 PRO A N 1
ATOM 719 C CA . PRO A 1 95 ? -1.434 -13.617 0.538 1.00 54.22 95 PRO A CA 1
ATOM 720 C C . PRO A 1 95 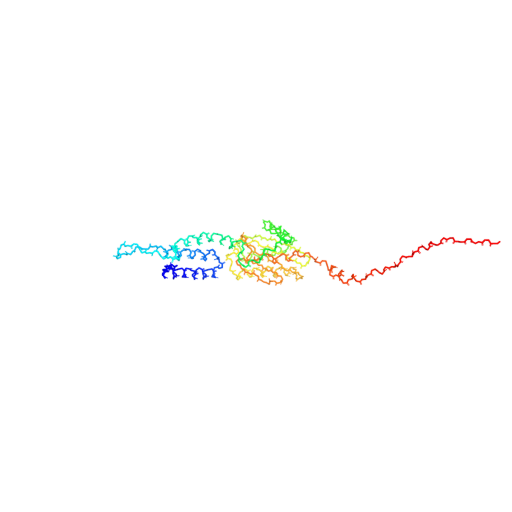? -1.438 -14.952 -0.193 1.00 54.22 95 PRO A C 1
ATOM 722 O O . PRO A 1 95 ? -1.816 -15.965 0.400 1.00 54.22 95 PRO A O 1
ATOM 725 N N . VAL A 1 96 ? -1.132 -14.927 -1.491 1.00 59.50 96 VAL A N 1
ATOM 726 C CA . VAL A 1 96 ? -0.988 -16.140 -2.293 1.00 59.50 96 VAL A CA 1
ATOM 727 C C . VAL A 1 96 ? 0.159 -16.902 -1.641 1.00 59.50 96 VAL A C 1
ATOM 729 O O . VAL A 1 96 ? 1.324 -16.543 -1.805 1.00 59.50 96 VAL A O 1
ATOM 732 N N . ALA A 1 97 ? -0.186 -17.836 -0.756 1.00 54.94 97 ALA A N 1
ATOM 733 C CA . ALA A 1 97 ? 0.785 -18.596 0.003 1.00 54.94 97 ALA A CA 1
ATOM 734 C C . ALA A 1 97 ? 1.604 -19.409 -1.006 1.00 54.94 97 ALA A C 1
ATOM 736 O O . ALA A 1 97 ? 1.030 -20.140 -1.809 1.00 54.94 97 ALA A O 1
ATOM 737 N N . ASP A 1 98 ? 2.921 -19.209 -0.968 1.00 72.88 98 ASP A N 1
ATOM 738 C CA . ASP A 1 98 ? 3.937 -19.879 -1.785 1.00 72.88 98 ASP A CA 1
ATOM 739 C C . ASP A 1 98 ? 3.908 -19.606 -3.299 1.00 72.88 98 ASP A C 1
ATOM 741 O O . ASP A 1 98 ? 4.080 -20.515 -4.109 1.00 72.88 98 ASP A O 1
ATOM 745 N N . ASP A 1 99 ? 3.771 -18.343 -3.714 1.00 79.81 99 ASP A N 1
ATOM 746 C CA . ASP A 1 99 ? 4.129 -17.969 -5.089 1.00 79.81 99 ASP A CA 1
ATOM 747 C C . ASP A 1 99 ? 5.664 -17.821 -5.235 1.00 79.81 99 ASP A C 1
ATOM 749 O O . ASP A 1 99 ? 6.228 -16.873 -4.676 1.00 79.81 99 ASP A O 1
ATOM 753 N N . PRO A 1 100 ? 6.371 -18.680 -6.001 1.00 85.19 100 PRO A N 1
ATOM 754 C CA . PRO A 1 100 ? 7.824 -18.569 -6.197 1.00 85.19 100 PRO A CA 1
ATOM 755 C C . PRO A 1 100 ? 8.241 -17.245 -6.862 1.00 85.19 100 PRO A C 1
ATOM 757 O O . PRO A 1 100 ? 9.381 -16.795 -6.720 1.00 85.19 100 PRO A O 1
ATOM 760 N N . ARG A 1 101 ? 7.315 -16.570 -7.554 1.00 90.19 101 ARG A N 1
ATOM 761 C CA . ARG A 1 101 ? 7.535 -15.249 -8.161 1.00 90.19 101 ARG A CA 1
ATOM 762 C C . ARG A 1 101 ? 7.661 -14.150 -7.110 1.00 90.19 101 ARG A C 1
ATOM 764 O O . ARG A 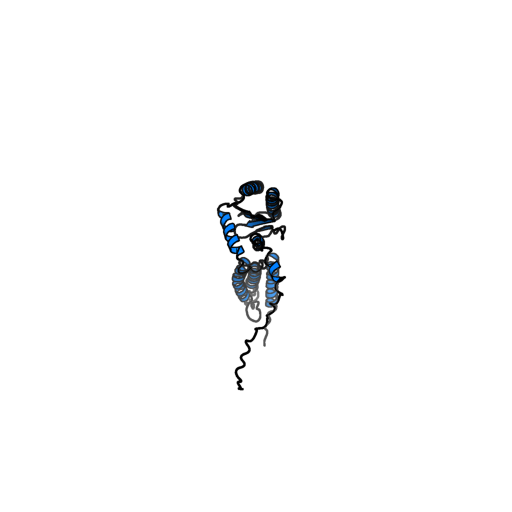1 101 ? 8.307 -13.133 -7.359 1.00 90.19 101 ARG A O 1
ATOM 771 N N . ALA A 1 102 ? 7.096 -14.349 -5.918 1.00 90.00 102 ALA A N 1
ATOM 772 C CA . ALA A 1 102 ? 7.200 -13.384 -4.830 1.00 90.00 102 ALA A CA 1
ATOM 773 C C . ALA A 1 102 ? 8.651 -13.219 -4.347 1.00 90.00 102 ALA A C 1
ATOM 775 O O . ALA A 1 102 ? 9.052 -12.106 -3.993 1.00 90.00 102 ALA A O 1
ATOM 776 N N . ASP A 1 103 ? 9.451 -14.289 -4.374 1.00 90.38 103 ASP A N 1
ATOM 777 C CA . ASP A 1 103 ? 10.870 -14.234 -4.017 1.00 90.38 103 ASP A CA 1
ATOM 778 C C . ASP A 1 103 ? 11.695 -13.494 -5.073 1.00 90.38 103 ASP A C 1
ATOM 780 O O . ASP A 1 103 ? 12.528 -12.657 -4.717 1.00 90.38 103 ASP A O 1
ATOM 784 N N . GLN A 1 104 ? 11.413 -13.718 -6.362 1.00 92.56 104 GLN A N 1
ATOM 785 C CA . GLN A 1 104 ? 12.038 -12.958 -7.452 1.00 92.56 104 GLN A CA 1
ATOM 786 C C . GLN A 1 104 ? 11.700 -11.467 -7.340 1.00 92.56 104 GLN A C 1
ATOM 788 O O . GLN A 1 104 ? 12.597 -10.622 -7.313 1.00 92.56 104 GLN A O 1
ATOM 793 N N . PHE A 1 105 ? 10.422 -11.143 -7.124 1.00 94.25 105 PHE A N 1
ATOM 794 C CA . PHE A 1 105 ? 9.990 -9.766 -6.892 1.00 94.25 105 PHE A CA 1
ATOM 795 C C . PHE A 1 105 ? 10.677 -9.123 -5.691 1.00 94.25 105 PHE A C 1
ATOM 797 O O . PHE A 1 105 ? 11.019 -7.943 -5.716 1.00 94.25 105 PHE A O 1
ATOM 804 N N . LYS A 1 106 ? 10.901 -9.880 -4.616 1.00 92.88 106 LYS A N 1
ATOM 805 C CA . LYS A 1 106 ? 11.570 -9.377 -3.414 1.00 92.88 106 LYS A CA 1
ATOM 806 C C . LYS A 1 106 ? 13.030 -8.999 -3.679 1.00 92.88 106 LYS A C 1
ATOM 808 O O . LYS A 1 106 ? 13.519 -8.052 -3.057 1.00 92.88 106 LYS A O 1
ATOM 813 N N . LEU A 1 107 ? 13.716 -9.708 -4.578 1.00 92.94 107 LEU A N 1
ATOM 814 C CA . LEU A 1 107 ? 15.073 -9.363 -5.010 1.00 92.94 107 LEU A CA 1
ATOM 815 C C . LEU A 1 107 ? 15.078 -8.052 -5.806 1.00 92.94 107 LEU A C 1
ATOM 817 O O . LEU A 1 107 ? 15.833 -7.140 -5.465 1.00 92.94 107 LEU A O 1
ATOM 821 N N . ASP A 1 108 ? 14.174 -7.903 -6.773 1.00 94.44 108 ASP A N 1
ATOM 822 C CA . ASP A 1 108 ? 14.067 -6.674 -7.572 1.00 94.44 108 ASP A CA 1
ATOM 823 C C . ASP A 1 108 ? 13.610 -5.470 -6.727 1.00 94.44 108 ASP A C 1
ATOM 825 O O . ASP A 1 108 ? 14.111 -4.350 -6.873 1.00 94.44 108 ASP A O 1
ATOM 829 N N . GLU A 1 109 ? 12.720 -5.701 -5.757 1.00 94.25 109 GLU A N 1
ATOM 830 C CA . GLU A 1 109 ? 12.300 -4.708 -4.766 1.00 94.25 109 GLU A CA 1
ATOM 831 C C . GLU A 1 109 ? 13.466 -4.290 -3.852 1.00 94.25 109 GLU A C 1
ATOM 833 O O . GLU A 1 109 ? 13.537 -3.134 -3.422 1.00 94.25 109 GLU A O 1
ATOM 838 N N . ALA A 1 110 ? 14.414 -5.187 -3.559 1.00 93.12 110 ALA A N 1
ATOM 839 C CA . ALA A 1 110 ? 15.634 -4.834 -2.835 1.00 93.12 110 ALA A CA 1
ATOM 840 C C . ALA A 1 110 ? 16.565 -3.936 -3.675 1.00 93.12 110 ALA A C 1
ATOM 842 O O . ALA A 1 110 ? 17.216 -3.051 -3.106 1.00 93.12 110 ALA A O 1
ATOM 843 N N . GLY A 1 111 ? 16.548 -4.085 -5.006 1.00 89.56 111 GLY A N 1
ATOM 844 C CA . GLY A 1 111 ? 17.251 -3.230 -5.975 1.00 89.56 111 GLY A CA 1
ATOM 845 C C . GLY A 1 111 ? 16.832 -1.752 -5.935 1.00 89.56 111 GLY A C 1
ATOM 846 O O . GLY A 1 111 ? 17.622 -0.865 -6.270 1.00 89.56 111 GLY A O 1
ATOM 847 N N . LEU A 1 112 ? 15.650 -1.438 -5.382 1.00 93.62 112 LEU A N 1
ATOM 848 C CA . LEU A 1 112 ? 15.220 -0.060 -5.089 1.00 93.62 112 LEU A CA 1
ATOM 849 C C . LEU A 1 112 ? 16.113 0.664 -4.071 1.00 93.62 112 LEU A C 1
ATOM 851 O O . LEU A 1 112 ? 15.893 1.837 -3.792 1.00 93.62 112 LEU A O 1
ATOM 855 N N . ARG A 1 113 ? 17.084 0.002 -3.438 1.00 91.75 113 ARG A N 1
ATOM 856 C CA . ARG A 1 113 ? 18.053 0.681 -2.562 1.00 91.75 113 ARG A CA 1
ATOM 857 C C . ARG A 1 113 ? 19.203 1.319 -3.337 1.00 91.75 113 ARG A C 1
ATOM 859 O O . ARG A 1 113 ? 19.822 2.239 -2.815 1.00 91.75 113 ARG A O 1
ATOM 866 N N . THR A 1 114 ? 19.485 0.832 -4.543 1.00 91.69 114 THR A N 1
ATOM 867 C CA . THR A 1 114 ? 20.708 1.146 -5.297 1.00 91.69 114 THR A CA 1
ATOM 868 C C . THR A 1 114 ? 20.446 1.657 -6.711 1.00 91.69 114 THR A C 1
ATOM 870 O O . THR A 1 114 ? 21.399 1.853 -7.452 1.00 91.69 114 THR A O 1
ATOM 873 N N . ASN A 1 115 ? 19.186 1.903 -7.083 1.00 91.12 115 ASN A N 1
ATOM 874 C CA . ASN A 1 115 ? 18.780 2.308 -8.433 1.00 91.12 115 ASN A CA 1
ATOM 875 C C . ASN A 1 115 ? 19.239 1.327 -9.526 1.00 91.12 115 ASN A C 1
ATOM 877 O O . ASN A 1 115 ? 19.981 1.690 -10.436 1.00 91.12 115 ASN A O 1
ATOM 881 N N . GLN A 1 116 ? 18.852 0.059 -9.397 1.00 91.88 116 GLN A N 1
ATOM 882 C CA . GLN A 1 116 ? 19.258 -0.991 -10.330 1.00 91.88 116 GLN A CA 1
ATOM 883 C C . GLN A 1 116 ? 18.417 -0.958 -11.614 1.00 91.88 116 GLN A C 1
ATOM 885 O O . GLN A 1 116 ? 17.198 -1.024 -11.550 1.00 91.88 116 GLN A O 1
ATOM 890 N N . SER A 1 117 ? 19.049 -0.901 -12.784 1.00 94.56 117 SER A N 1
ATOM 891 C CA . SER A 1 117 ? 18.338 -0.964 -14.065 1.00 94.56 117 SER A CA 1
ATOM 892 C C . SER A 1 117 ? 19.075 -1.849 -15.063 1.00 94.56 117 SER A C 1
ATOM 894 O O . SER A 1 117 ? 20.293 -1.727 -15.197 1.00 94.56 117 SER A O 1
ATOM 896 N N . ASP A 1 118 ? 18.343 -2.711 -15.771 1.00 95.44 118 ASP A N 1
ATOM 897 C CA . ASP A 1 118 ? 18.839 -3.404 -16.970 1.00 95.44 118 ASP A CA 1
ATOM 898 C C . ASP A 1 118 ? 18.536 -2.652 -18.281 1.00 95.44 118 ASP A C 1
ATOM 900 O O . ASP A 1 118 ? 19.072 -3.001 -19.329 1.00 95.44 118 ASP A O 1
ATOM 904 N N . ALA A 1 119 ? 17.756 -1.569 -18.208 1.00 95.50 119 ALA A N 1
ATOM 905 C CA . ALA A 1 119 ? 17.430 -0.667 -19.308 1.00 95.50 119 ALA A CA 1
ATOM 906 C C . ALA A 1 119 ? 17.851 0.776 -18.951 1.00 95.50 119 ALA A C 1
ATOM 908 O O . ALA A 1 119 ? 17.029 1.579 -18.485 1.00 95.50 119 ALA A O 1
ATOM 909 N N . PRO A 1 120 ? 19.140 1.136 -19.111 1.00 95.62 120 PRO A N 1
ATOM 910 C CA . PRO A 1 120 ? 19.678 2.408 -18.620 1.00 95.62 120 PRO A CA 1
ATOM 911 C C . PRO A 1 120 ? 19.049 3.632 -19.298 1.00 95.62 120 PRO A C 1
ATOM 913 O O . PRO A 1 120 ? 18.797 4.630 -18.627 1.00 95.62 120 PRO A O 1
ATOM 916 N N . GLU A 1 121 ? 18.733 3.548 -20.592 1.00 96.19 121 GLU A N 1
ATOM 917 C CA . GLU A 1 121 ? 18.084 4.635 -21.339 1.00 96.19 121 GLU A CA 1
ATOM 918 C C . GLU A 1 121 ? 16.676 4.926 -20.810 1.00 96.19 121 GLU A C 1
ATOM 920 O O . GLU A 1 121 ? 16.350 6.071 -20.493 1.00 96.19 121 GLU A O 1
ATOM 925 N N . LEU A 1 122 ? 15.868 3.875 -20.625 1.00 96.62 122 LEU A N 1
ATOM 926 C CA . LEU A 1 122 ? 14.533 3.997 -20.047 1.00 96.62 122 LEU A CA 1
ATOM 927 C C . LEU A 1 122 ? 14.609 4.518 -18.608 1.00 96.62 122 LEU A C 1
ATOM 929 O O . LEU A 1 122 ? 13.860 5.414 -18.228 1.00 96.62 122 LEU A O 1
ATOM 933 N N . SER A 1 123 ? 15.552 4.010 -17.812 1.00 96.81 123 SER A N 1
ATOM 934 C CA . SER A 1 123 ? 15.765 4.485 -16.444 1.00 96.81 123 SER A CA 1
ATOM 935 C C . SER A 1 123 ? 16.131 5.970 -16.388 1.00 96.81 123 SER A C 1
ATOM 937 O O . SER A 1 123 ? 15.661 6.675 -15.496 1.00 96.81 123 SER A O 1
ATOM 939 N N . ALA A 1 124 ? 16.951 6.463 -17.318 1.00 96.75 124 ALA A N 1
ATOM 940 C CA . ALA A 1 124 ? 17.303 7.877 -17.394 1.00 96.75 124 ALA A CA 1
ATOM 941 C C . ALA A 1 124 ? 16.093 8.740 -17.790 1.00 96.75 124 ALA A C 1
ATOM 943 O O . ALA A 1 124 ? 15.824 9.750 -17.138 1.00 96.75 124 ALA A O 1
ATOM 944 N N . ALA A 1 125 ? 15.326 8.316 -18.801 1.00 96.94 125 ALA A N 1
ATOM 945 C CA . ALA A 1 125 ? 14.112 9.005 -19.240 1.00 96.94 125 ALA A CA 1
ATOM 946 C C . ALA A 1 125 ? 13.060 9.091 -18.122 1.00 96.94 125 ALA A C 1
ATOM 948 O O . ALA A 1 125 ? 12.533 10.168 -17.834 1.00 96.94 125 ALA A O 1
ATOM 949 N N . LEU A 1 126 ? 12.810 7.976 -17.430 1.00 97.50 126 LEU A N 1
ATOM 950 C CA . LEU A 1 126 ? 11.908 7.925 -16.280 1.00 97.50 126 LEU A CA 1
ATOM 951 C C . LEU A 1 126 ? 12.417 8.781 -15.120 1.00 97.50 126 LEU A C 1
ATOM 953 O O . LEU A 1 126 ? 11.628 9.479 -14.488 1.00 97.50 126 LEU A O 1
ATOM 957 N N . GLY A 1 127 ? 13.725 8.768 -14.856 1.00 97.06 127 GLY A N 1
ATOM 958 C CA . GLY A 1 127 ? 14.336 9.620 -13.839 1.00 97.06 127 GLY A CA 1
ATOM 959 C C . GLY A 1 127 ? 14.078 11.105 -14.097 1.00 97.06 127 GLY A C 1
ATOM 960 O O . GLY A 1 127 ? 13.642 11.809 -13.189 1.00 97.06 127 GLY A O 1
ATOM 961 N N . MET A 1 128 ? 14.261 11.564 -15.339 1.00 96.81 128 MET A N 1
ATOM 962 C CA . MET A 1 128 ? 13.962 12.947 -15.729 1.00 96.81 128 MET A CA 1
ATOM 963 C C . MET A 1 128 ? 12.476 13.282 -15.564 1.00 96.81 128 MET A C 1
ATOM 965 O O . MET A 1 128 ? 12.156 14.299 -14.956 1.00 96.81 128 MET A O 1
ATOM 969 N N . LEU A 1 129 ? 11.577 12.404 -16.021 1.00 97.12 129 LEU A N 1
ATOM 970 C CA . LEU A 1 129 ? 10.128 12.589 -15.887 1.00 97.12 129 LEU A CA 1
ATOM 971 C C . LEU A 1 129 ? 9.693 12.702 -14.417 1.00 97.12 129 LEU A C 1
ATOM 973 O O . LEU A 1 129 ? 8.884 13.566 -14.065 1.00 97.12 129 LEU A O 1
ATOM 977 N N . ILE A 1 130 ? 10.234 11.848 -13.542 1.00 96.31 130 ILE A N 1
ATOM 978 C CA . ILE A 1 130 ? 9.932 11.878 -12.106 1.00 96.31 130 ILE A CA 1
ATOM 979 C C . ILE A 1 130 ? 10.482 13.163 -11.483 1.00 96.31 130 ILE A C 1
ATOM 981 O O . ILE A 1 130 ? 9.758 13.822 -10.742 1.00 96.31 130 ILE A O 1
ATOM 985 N N . SER A 1 131 ? 11.719 13.553 -11.806 1.00 96.25 131 SER A N 1
ATOM 986 C CA . SER A 1 131 ? 12.319 14.801 -11.321 1.00 96.25 131 SER A CA 1
ATOM 987 C C . SER A 1 131 ? 11.575 16.049 -11.797 1.00 96.25 131 SER A C 1
ATOM 989 O O . SER A 1 131 ? 11.445 16.996 -11.032 1.00 96.25 131 SER A O 1
ATOM 991 N N . GLU A 1 132 ? 11.054 16.070 -13.022 1.00 95.00 132 GLU A N 1
ATOM 992 C CA . GLU A 1 132 ? 10.248 17.187 -13.525 1.00 95.00 132 GLU A CA 1
ATOM 993 C C . GLU A 1 132 ? 8.898 17.271 -12.802 1.00 95.00 132 GLU A C 1
ATOM 995 O O . GLU A 1 132 ? 8.458 18.348 -12.398 1.00 95.00 132 GLU A O 1
ATOM 1000 N N . THR A 1 133 ? 8.265 16.119 -12.571 1.00 93.12 133 THR A N 1
ATOM 1001 C CA . THR A 1 133 ? 6.977 16.043 -11.871 1.00 93.12 133 THR A CA 1
ATOM 1002 C C . THR A 1 133 ? 7.122 16.349 -10.373 1.00 93.12 133 THR A C 1
ATOM 1004 O O . THR A 1 133 ? 6.208 16.902 -9.759 1.00 93.12 133 THR A O 1
ATOM 1007 N N . LEU A 1 134 ? 8.257 15.973 -9.770 1.00 94.81 134 LEU A N 1
ATOM 1008 C CA . LEU A 1 134 ? 8.533 16.017 -8.331 1.00 94.81 134 LEU A CA 1
ATOM 1009 C C . LEU A 1 134 ? 9.968 16.527 -8.044 1.00 94.81 134 LEU A C 1
ATOM 1011 O O . LEU A 1 134 ? 10.811 15.766 -7.564 1.00 94.81 134 LEU A O 1
ATOM 1015 N N . PRO A 1 135 ? 10.259 17.824 -8.265 1.00 88.88 135 PRO A N 1
ATOM 1016 C CA . PRO A 1 135 ? 11.623 18.384 -8.294 1.00 88.88 135 PRO A CA 1
ATOM 1017 C C . PRO A 1 135 ? 12.385 18.409 -6.962 1.00 88.88 135 PRO A C 1
ATOM 1019 O O . PRO A 1 135 ? 13.493 18.936 -6.886 1.00 88.88 135 PRO A O 1
ATOM 1022 N N . SER A 1 136 ? 11.828 17.870 -5.882 1.00 90.62 136 SER A N 1
ATOM 1023 C CA . SER A 1 136 ? 12.470 17.869 -4.559 1.00 90.62 136 SER A CA 1
ATOM 1024 C C . SER A 1 136 ? 12.266 16.579 -3.774 1.00 90.62 136 SER A C 1
ATOM 1026 O O . SER A 1 136 ? 12.732 16.474 -2.642 1.00 90.62 136 SER A O 1
ATOM 1028 N N . GLU A 1 137 ? 11.589 15.592 -4.357 1.00 93.06 137 GLU A N 1
ATOM 1029 C CA . GLU A 1 137 ? 11.369 14.318 -3.687 1.00 93.06 137 GLU A CA 1
ATOM 1030 C C . GLU A 1 137 ? 12.504 13.350 -4.024 1.00 93.06 137 GLU A C 1
ATOM 1032 O O . GLU A 1 137 ? 12.718 13.041 -5.199 1.00 93.06 137 GLU A O 1
ATOM 1037 N N . PRO A 1 138 ? 13.234 12.830 -3.023 1.00 95.50 138 PRO A N 1
ATOM 1038 C CA . PRO A 1 138 ? 14.180 11.761 -3.275 1.00 95.50 138 PRO A CA 1
ATOM 1039 C C . PRO A 1 138 ? 13.409 10.518 -3.719 1.00 95.50 138 PRO A C 1
ATOM 1041 O O . PRO A 1 138 ? 12.470 10.080 -3.050 1.00 95.50 138 PRO A O 1
ATOM 1044 N N . PHE A 1 139 ? 13.837 9.912 -4.819 1.00 97.12 139 PHE A N 1
ATOM 1045 C CA . PHE A 1 139 ? 13.269 8.661 -5.294 1.00 97.12 139 PHE A CA 1
ATOM 1046 C C . PHE A 1 139 ? 14.360 7.648 -5.605 1.00 97.12 139 PHE A C 1
ATOM 1048 O O . PHE A 1 139 ? 15.513 7.993 -5.869 1.00 97.12 139 PHE A O 1
ATOM 1055 N N . ASN A 1 140 ? 13.970 6.379 -5.576 1.00 97.75 140 ASN A N 1
ATOM 1056 C CA . ASN A 1 140 ? 14.750 5.314 -6.174 1.00 97.75 140 ASN A CA 1
ATOM 1057 C C . ASN A 1 140 ? 13.953 4.649 -7.286 1.00 97.75 140 ASN A C 1
ATOM 1059 O O . ASN A 1 140 ? 12.736 4.504 -7.173 1.00 97.75 140 ASN A O 1
ATOM 1063 N N . LEU A 1 141 ? 14.647 4.231 -8.334 1.00 97.44 141 LEU A N 1
ATOM 1064 C CA . LEU A 1 141 ? 14.054 3.639 -9.523 1.00 97.44 141 LEU A CA 1
ATOM 1065 C C . LEU A 1 141 ? 14.737 2.305 -9.804 1.00 97.44 141 LEU A C 1
ATOM 1067 O O . LEU A 1 141 ? 15.961 2.249 -9.852 1.00 97.44 141 LEU A O 1
ATOM 1071 N N . SER A 1 142 ? 13.952 1.248 -9.974 1.00 97.44 142 SER A N 1
ATOM 1072 C CA . SER A 1 142 ? 14.429 -0.044 -10.453 1.00 97.44 142 SER A CA 1
ATOM 1073 C C . SER A 1 142 ? 13.672 -0.405 -11.723 1.00 97.44 142 SER A C 1
ATOM 1075 O O . SER A 1 142 ? 12.444 -0.302 -11.747 1.00 97.44 142 SER A O 1
ATOM 1077 N N . VAL A 1 143 ? 14.392 -0.768 -12.782 1.00 97.50 143 VAL A N 1
ATOM 1078 C CA . VAL A 1 143 ? 13.795 -1.157 -14.066 1.00 97.50 143 VAL A CA 1
ATOM 1079 C C . VAL A 1 143 ? 14.321 -2.528 -14.447 1.00 97.50 143 VAL A C 1
ATOM 1081 O O . VAL A 1 143 ? 15.533 -2.746 -14.491 1.00 97.50 143 VAL A O 1
ATOM 1084 N N . LYS A 1 144 ? 13.391 -3.441 -14.702 1.00 96.62 144 LYS A N 1
ATOM 1085 C CA . LYS A 1 144 ? 13.659 -4.804 -15.136 1.00 96.62 144 LYS A CA 1
ATOM 1086 C C . LYS A 1 144 ? 12.914 -5.051 -16.439 1.00 96.62 144 LYS A C 1
ATOM 1088 O O . LYS A 1 144 ? 11.730 -4.741 -16.534 1.00 96.62 144 LYS A O 1
ATOM 1093 N N . SER A 1 145 ? 13.592 -5.607 -17.429 1.00 95.38 145 SER A N 1
ATOM 1094 C CA . SER A 1 145 ? 13.045 -5.819 -18.768 1.00 95.38 145 SER A CA 1
ATOM 1095 C C . SER A 1 145 ? 13.135 -7.297 -19.148 1.00 95.38 145 SER A C 1
ATOM 1097 O O . SER A 1 145 ? 14.142 -7.949 -18.866 1.00 95.38 145 SER A O 1
ATOM 1099 N N . SER A 1 146 ? 12.088 -7.812 -19.787 1.00 93.75 146 SER A N 1
ATOM 1100 C CA . SER A 1 146 ? 12.059 -9.081 -20.524 1.00 93.75 146 SER A CA 1
ATOM 1101 C C . SER A 1 146 ? 11.814 -8.799 -22.011 1.00 93.75 146 SER A C 1
ATOM 1103 O O . SER A 1 146 ? 11.719 -7.638 -22.431 1.00 93.75 146 SER A O 1
ATOM 1105 N N . ASP A 1 147 ? 11.720 -9.842 -22.832 1.00 92.44 147 ASP A N 1
ATOM 1106 C CA . ASP A 1 147 ? 11.455 -9.686 -24.264 1.00 92.44 147 ASP A CA 1
ATOM 1107 C C . ASP A 1 147 ? 10.063 -9.086 -24.526 1.00 92.44 147 ASP A C 1
ATOM 1109 O O . ASP A 1 147 ? 9.918 -8.212 -25.386 1.00 92.44 147 ASP A O 1
ATOM 1113 N N . ASP A 1 148 ? 9.075 -9.451 -23.711 1.00 94.50 148 ASP A N 1
ATOM 1114 C CA . ASP A 1 148 ? 7.651 -9.136 -23.859 1.00 94.50 148 ASP A CA 1
ATOM 1115 C C . ASP A 1 148 ? 7.100 -8.135 -22.826 1.00 94.50 148 ASP A C 1
ATOM 1117 O O . ASP A 1 148 ? 5.987 -7.622 -22.988 1.00 94.50 148 ASP A O 1
ATOM 1121 N N . ALA A 1 149 ? 7.860 -7.826 -21.773 1.00 95.69 149 ALA A N 1
ATOM 1122 C CA . ALA A 1 149 ? 7.401 -6.997 -20.669 1.00 95.69 149 ALA A CA 1
ATOM 1123 C C . ALA A 1 149 ? 8.498 -6.107 -20.066 1.00 95.69 149 ALA A C 1
ATOM 1125 O O . ALA A 1 149 ? 9.701 -6.322 -20.209 1.00 95.69 149 ALA A O 1
ATOM 1126 N N . VAL A 1 150 ? 8.068 -5.072 -19.347 1.00 96.75 150 VAL A N 1
ATOM 1127 C CA . VAL A 1 150 ? 8.928 -4.197 -18.545 1.00 96.75 150 VAL A CA 1
ATOM 1128 C C . VAL A 1 150 ? 8.283 -3.972 -17.184 1.00 96.75 150 VAL A C 1
ATOM 1130 O O . VAL A 1 150 ? 7.131 -3.548 -17.094 1.00 96.75 150 VAL A O 1
ATOM 1133 N N . LEU A 1 151 ? 9.051 -4.205 -16.123 1.00 97.50 151 LEU A N 1
ATOM 1134 C CA . LEU A 1 151 ? 8.710 -3.899 -14.742 1.00 97.50 151 LEU A CA 1
ATOM 1135 C C . LEU A 1 151 ? 9.452 -2.645 -14.280 1.00 97.50 151 LEU A C 1
ATOM 1137 O O . LEU A 1 151 ? 10.678 -2.608 -14.190 1.00 97.50 151 LEU A O 1
ATOM 1141 N N . VAL A 1 152 ? 8.683 -1.624 -13.922 1.00 97.94 152 VAL A N 1
ATOM 1142 C CA . VAL A 1 152 ? 9.169 -0.371 -13.353 1.00 97.94 152 VAL A CA 1
ATOM 1143 C C . VAL A 1 152 ? 8.757 -0.296 -11.890 1.00 97.94 152 VAL A C 1
ATOM 1145 O O . VAL A 1 152 ? 7.577 -0.181 -11.557 1.00 97.94 152 VAL A O 1
ATOM 1148 N N . LEU A 1 153 ? 9.734 -0.305 -10.992 1.00 98.19 153 LEU A N 1
ATOM 1149 C CA . LEU A 1 153 ? 9.521 -0.101 -9.567 1.00 98.19 153 LEU A CA 1
ATOM 1150 C C . LEU A 1 153 ? 10.064 1.263 -9.153 1.00 98.19 153 LEU A C 1
ATOM 1152 O O . LEU A 1 153 ? 11.210 1.605 -9.431 1.00 98.19 153 LEU A O 1
ATOM 1156 N N . ILE A 1 154 ? 9.257 2.034 -8.430 1.00 98.12 154 ILE A N 1
ATOM 1157 C CA . ILE A 1 154 ? 9.631 3.362 -7.940 1.00 98.12 154 ILE A CA 1
ATOM 1158 C C . ILE A 1 154 ? 9.445 3.388 -6.432 1.00 98.12 154 ILE A C 1
ATOM 1160 O O . ILE A 1 154 ? 8.364 3.094 -5.930 1.00 98.12 154 ILE A O 1
ATOM 1164 N N . LYS A 1 155 ? 10.474 3.786 -5.687 1.00 97.88 155 LYS A N 1
ATOM 1165 C CA . LYS A 1 155 ? 10.370 4.078 -4.258 1.00 97.88 155 LYS A CA 1
ATOM 1166 C C . LYS A 1 155 ? 10.320 5.584 -4.057 1.00 97.88 155 LYS A C 1
ATOM 1168 O O . LYS A 1 155 ? 11.307 6.270 -4.296 1.00 97.88 155 LYS A O 1
ATOM 1173 N N . LEU A 1 156 ? 9.192 6.069 -3.557 1.00 97.44 156 LEU A N 1
ATOM 1174 C CA . LEU A 1 156 ? 8.918 7.481 -3.326 1.00 97.44 156 LEU A CA 1
ATOM 1175 C C . LEU A 1 156 ? 8.426 7.682 -1.879 1.00 97.44 156 LEU A C 1
ATOM 1177 O O . LEU A 1 156 ? 7.247 7.459 -1.594 1.00 97.44 156 LEU A O 1
ATOM 1181 N N . PRO A 1 157 ? 9.289 8.073 -0.921 1.00 94.94 157 PRO A N 1
ATOM 1182 C CA . PRO A 1 157 ? 8.919 8.198 0.492 1.00 94.94 157 PRO A CA 1
ATOM 1183 C C . PRO A 1 157 ? 7.715 9.122 0.745 1.00 94.94 157 PRO A C 1
ATOM 1185 O O . PRO A 1 157 ? 6.862 8.777 1.571 1.00 94.94 157 PRO A O 1
ATOM 1188 N N . GLY A 1 158 ? 7.618 10.230 -0.001 1.00 93.94 158 GLY A N 1
ATOM 1189 C CA . GLY A 1 158 ? 6.527 11.209 0.037 1.00 93.94 158 GLY A CA 1
ATOM 1190 C C . GLY A 1 158 ? 5.240 10.798 -0.694 1.00 93.94 158 GLY A C 1
ATOM 1191 O O . GLY A 1 158 ? 4.313 11.593 -0.796 1.00 93.94 158 GLY A O 1
ATOM 1192 N N . LEU A 1 159 ? 5.103 9.552 -1.176 1.00 93.81 159 LEU A N 1
ATOM 1193 C CA . LEU A 1 159 ? 3.941 9.118 -1.978 1.00 93.81 159 LEU A CA 1
ATOM 1194 C C . LEU A 1 159 ? 2.576 9.403 -1.320 1.00 93.81 159 LEU A C 1
ATOM 1196 O O . LEU A 1 159 ? 1.597 9.685 -2.008 1.00 93.81 159 LEU A O 1
ATOM 1200 N N . LYS A 1 160 ? 2.501 9.332 0.015 1.00 90.50 160 LYS A N 1
ATOM 1201 C CA . LYS A 1 160 ? 1.273 9.589 0.790 1.00 90.50 160 LYS A CA 1
ATOM 1202 C C . LYS A 1 160 ? 0.831 11.061 0.771 1.00 90.50 160 LYS A C 1
ATOM 1204 O O . LYS A 1 160 ? -0.334 11.334 1.040 1.00 90.50 160 LYS A O 1
ATOM 1209 N N . GLU A 1 161 ? 1.759 11.983 0.522 1.00 92.62 161 GLU A N 1
ATOM 1210 C CA . GLU A 1 161 ? 1.515 13.430 0.468 1.00 92.62 161 GLU A CA 1
ATOM 1211 C C . GLU A 1 161 ? 1.019 13.853 -0.918 1.00 92.62 161 GLU A C 1
ATOM 1213 O O . GLU A 1 161 ? 0.382 14.896 -1.065 1.00 92.62 161 GLU A O 1
ATOM 1218 N N . LEU A 1 162 ? 1.216 13.001 -1.929 1.00 93.19 162 LEU A N 1
ATOM 1219 C CA . LEU A 1 162 ? 0.670 13.220 -3.256 1.00 93.19 162 LEU A CA 1
ATOM 1220 C C . LEU A 1 162 ? -0.843 12.999 -3.283 1.00 93.19 162 LEU A C 1
ATOM 1222 O O . LEU A 1 162 ? -1.377 11.951 -2.885 1.00 93.19 162 LEU A O 1
ATOM 1226 N N . SER A 1 163 ? -1.541 13.980 -3.857 1.00 93.19 163 SER A N 1
ATOM 1227 C CA . SER A 1 163 ? -2.951 13.840 -4.203 1.00 93.19 163 SER A CA 1
ATOM 1228 C C . SER A 1 163 ? -3.162 12.614 -5.100 1.00 93.19 163 SER A C 1
ATOM 1230 O O . SER A 1 163 ? -2.264 12.180 -5.826 1.00 93.19 163 SER A O 1
ATOM 1232 N N . GLU A 1 164 ? -4.358 12.029 -5.061 1.00 92.12 164 GLU A N 1
ATOM 1233 C CA . GLU A 1 164 ? -4.684 10.885 -5.921 1.00 92.12 164 GLU A CA 1
ATOM 1234 C C . GLU A 1 164 ? -4.502 11.223 -7.409 1.00 92.12 164 GLU A C 1
ATOM 1236 O O . GLU A 1 164 ? -3.960 10.420 -8.164 1.00 92.12 164 GLU A O 1
ATOM 1241 N N . ARG A 1 165 ? -4.858 12.452 -7.805 1.00 93.62 165 ARG A N 1
ATOM 1242 C CA . ARG A 1 165 ? -4.646 12.974 -9.160 1.00 93.62 165 ARG A CA 1
ATOM 1243 C C . ARG A 1 165 ? -3.169 12.953 -9.559 1.00 93.62 165 ARG A C 1
ATOM 1245 O O . ARG A 1 165 ? -2.857 12.491 -10.650 1.00 93.62 165 ARG A O 1
ATOM 1252 N N . ASN A 1 166 ? -2.270 13.400 -8.680 1.00 93.69 166 ASN A N 1
ATOM 1253 C CA . ASN A 1 166 ? -0.831 13.420 -8.964 1.00 93.69 166 ASN A CA 1
ATOM 1254 C C . ASN A 1 166 ? -0.252 12.001 -9.029 1.00 93.69 166 ASN A C 1
ATOM 1256 O O . ASN A 1 166 ? 0.586 11.723 -9.879 1.00 93.69 166 ASN A O 1
ATOM 1260 N N . ARG A 1 167 ? -0.731 11.082 -8.179 1.00 94.75 167 ARG A N 1
ATOM 1261 C CA . ARG A 1 167 ? -0.336 9.663 -8.233 1.00 94.75 167 ARG A CA 1
ATOM 1262 C C . ARG A 1 167 ? -0.751 8.996 -9.544 1.00 94.75 167 ARG A C 1
ATOM 1264 O O . ARG A 1 167 ? 0.045 8.260 -10.119 1.00 94.75 167 ARG A O 1
ATOM 1271 N N . ARG A 1 168 ? -1.964 9.280 -10.030 1.00 95.25 168 ARG A N 1
ATOM 1272 C CA . ARG A 1 168 ? -2.444 8.810 -11.341 1.00 95.25 168 ARG A CA 1
ATOM 1273 C C . ARG A 1 168 ? -1.621 9.394 -12.488 1.00 95.25 168 ARG A C 1
ATOM 1275 O O . ARG A 1 168 ? -1.156 8.636 -13.328 1.00 95.25 168 ARG A O 1
ATOM 1282 N N . ALA A 1 169 ? -1.387 10.708 -12.477 1.00 94.94 169 ALA A N 1
ATOM 1283 C CA . ALA A 1 169 ? -0.581 11.377 -13.498 1.00 94.94 169 ALA A CA 1
ATOM 1284 C C . ALA A 1 169 ? 0.853 10.826 -13.557 1.00 94.94 169 ALA A C 1
ATOM 1286 O O . ALA A 1 169 ? 1.382 10.614 -14.642 1.00 94.94 169 ALA A O 1
ATOM 1287 N N . LEU A 1 170 ? 1.457 10.530 -12.400 1.00 95.88 170 LEU A N 1
ATOM 1288 C CA . LEU A 1 170 ? 2.781 9.917 -12.329 1.00 95.88 170 LEU A CA 1
ATOM 1289 C C . LEU A 1 170 ? 2.792 8.496 -12.915 1.00 95.88 170 LEU A C 1
ATOM 1291 O O . LEU A 1 170 ? 3.655 8.192 -13.732 1.00 95.88 170 LEU A O 1
ATOM 1295 N N . LEU A 1 171 ? 1.833 7.639 -12.537 1.00 96.19 171 LEU A N 1
ATOM 1296 C CA . LEU A 1 171 ? 1.699 6.294 -13.118 1.00 96.19 171 LEU A CA 1
ATOM 1297 C C . LEU A 1 171 ? 1.523 6.342 -14.639 1.00 96.19 171 LEU A C 1
ATOM 1299 O O . LEU A 1 171 ? 2.144 5.565 -15.359 1.00 96.19 171 LEU A O 1
ATOM 1303 N N . GLU A 1 172 ? 0.683 7.253 -15.122 1.00 95.88 172 GLU A N 1
ATOM 1304 C CA . GLU A 1 172 ? 0.420 7.430 -16.547 1.00 95.88 172 GLU A CA 1
ATOM 1305 C C . GLU A 1 172 ? 1.645 7.953 -17.299 1.00 95.88 172 GLU A C 1
ATOM 1307 O O . GLU A 1 172 ? 1.982 7.415 -18.349 1.00 95.88 172 GLU A O 1
ATOM 1312 N N . GLY A 1 173 ? 2.358 8.934 -16.740 1.00 96.69 173 GLY A N 1
ATOM 1313 C CA . GLY A 1 173 ? 3.608 9.434 -17.310 1.00 96.69 173 GLY A CA 1
ATOM 1314 C C . GLY A 1 173 ? 4.666 8.337 -17.426 1.00 96.69 173 GLY A C 1
ATOM 1315 O O . GLY A 1 173 ? 5.281 8.185 -18.479 1.00 96.69 173 GLY A O 1
ATOM 1316 N N . VAL A 1 174 ? 4.817 7.514 -16.384 1.00 97.31 174 VAL A N 1
ATOM 1317 C CA . VAL A 1 174 ? 5.736 6.365 -16.388 1.00 97.31 174 VAL A CA 1
ATOM 1318 C C . VAL A 1 174 ? 5.333 5.332 -17.441 1.00 97.31 174 VAL A C 1
ATOM 1320 O O . VAL A 1 174 ? 6.189 4.884 -18.202 1.00 97.31 174 VAL A O 1
ATOM 1323 N N . ARG A 1 175 ? 4.042 4.980 -17.532 1.00 96.38 175 ARG A N 1
ATOM 1324 C CA . ARG A 1 175 ? 3.539 4.061 -18.565 1.00 96.38 175 ARG A CA 1
ATOM 1325 C C . ARG A 1 175 ? 3.833 4.593 -19.963 1.00 96.38 175 ARG A C 1
ATOM 1327 O O . ARG A 1 175 ? 4.378 3.862 -20.780 1.00 96.38 175 ARG A O 1
ATOM 1334 N N . ASN A 1 176 ? 3.483 5.848 -20.230 1.00 96.62 176 ASN A N 1
ATOM 1335 C CA . ASN A 1 176 ? 3.630 6.442 -21.554 1.00 96.62 176 ASN A CA 1
ATOM 1336 C C . ASN A 1 176 ? 5.108 6.526 -21.961 1.00 96.62 176 ASN A C 1
ATOM 1338 O O . ASN A 1 176 ? 5.437 6.204 -23.096 1.00 96.62 176 ASN A O 1
ATOM 1342 N N . ALA A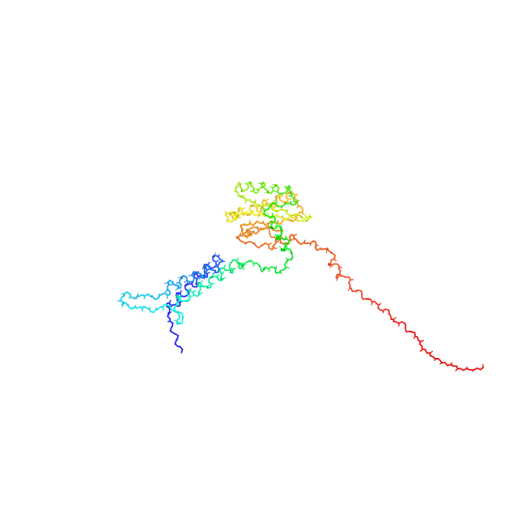 1 177 ? 6.004 6.883 -21.035 1.00 96.88 177 ALA A N 1
ATOM 1343 C CA . ALA A 1 177 ? 7.445 6.890 -21.289 1.00 96.88 177 ALA A CA 1
ATOM 1344 C C . ALA A 1 177 ? 7.995 5.479 -21.571 1.00 96.88 177 ALA A C 1
ATOM 1346 O O . ALA A 1 177 ? 8.777 5.300 -22.503 1.00 96.88 177 ALA A O 1
ATOM 1347 N N . ALA A 1 178 ? 7.553 4.466 -20.818 1.00 96.31 178 ALA A N 1
ATOM 1348 C CA . ALA A 1 178 ? 7.930 3.076 -21.070 1.00 96.31 178 ALA A CA 1
ATOM 1349 C C . ALA A 1 178 ? 7.418 2.574 -22.431 1.00 96.31 178 ALA A C 1
ATOM 1351 O O . ALA A 1 178 ? 8.193 2.002 -23.192 1.00 96.31 178 ALA A O 1
ATOM 1352 N N . GLN A 1 179 ? 6.157 2.857 -22.773 1.00 95.88 179 GLN A N 1
ATOM 1353 C CA . GLN A 1 179 ? 5.560 2.496 -24.064 1.00 95.88 179 GLN A CA 1
ATOM 1354 C C . GLN A 1 179 ? 6.192 3.249 -25.237 1.00 95.88 179 GLN A C 1
ATOM 1356 O O . GLN A 1 179 ? 6.322 2.703 -26.324 1.00 95.88 179 GLN A O 1
ATOM 1361 N N . GLN A 1 180 ? 6.626 4.494 -25.042 1.00 96.62 180 GLN A N 1
ATOM 1362 C CA . GLN A 1 180 ? 7.320 5.242 -26.088 1.00 96.62 180 GLN A CA 1
ATOM 1363 C C . GLN A 1 180 ? 8.682 4.619 -26.421 1.00 96.62 180 GLN A C 1
ATOM 1365 O O . GLN A 1 180 ? 9.060 4.579 -27.590 1.00 96.62 180 GLN A O 1
ATOM 1370 N N . GLN A 1 181 ? 9.406 4.122 -25.412 1.00 95.81 181 GLN A N 1
ATOM 1371 C CA . GLN A 1 181 ? 10.693 3.452 -25.613 1.00 95.81 181 GLN A CA 1
ATOM 1372 C C . GLN A 1 181 ? 10.519 2.012 -26.121 1.00 95.81 181 GLN A C 1
ATOM 1374 O O . GLN A 1 181 ? 11.335 1.529 -26.904 1.00 95.81 181 GLN A O 1
ATOM 1379 N N . ARG A 1 182 ? 9.468 1.317 -25.667 1.00 94.81 182 ARG A N 1
ATOM 1380 C CA . ARG A 1 182 ? 9.124 -0.053 -26.060 1.00 94.81 182 ARG A CA 1
ATOM 1381 C C . ARG A 1 182 ? 7.614 -0.169 -26.333 1.00 94.81 182 ARG A C 1
ATOM 1383 O O . ARG A 1 182 ? 6.856 -0.460 -25.410 1.00 94.81 182 ARG A O 1
ATOM 1390 N N . PRO A 1 183 ? 7.161 0.057 -27.578 1.00 94.69 183 PRO A N 1
ATOM 1391 C CA . PRO A 1 183 ? 5.730 0.112 -27.901 1.00 94.69 183 PRO A CA 1
ATOM 1392 C C . PRO A 1 183 ? 5.021 -1.242 -27.825 1.00 94.69 183 PRO A C 1
ATOM 1394 O O . PRO A 1 183 ? 3.832 -1.284 -27.521 1.00 94.69 183 PRO A O 1
ATOM 1397 N N . ASP A 1 184 ? 5.751 -2.334 -28.047 1.00 94.62 184 ASP A N 1
ATOM 1398 C CA . ASP A 1 184 ? 5.173 -3.673 -28.208 1.00 94.62 184 ASP A CA 1
ATOM 1399 C C . ASP A 1 184 ? 5.226 -4.531 -26.934 1.00 94.62 184 ASP A C 1
ATOM 1401 O O . ASP A 1 184 ? 4.995 -5.736 -26.997 1.00 94.62 184 ASP A O 1
ATOM 1405 N N . VAL A 1 185 ? 5.542 -3.939 -25.775 1.00 94.81 185 VAL A N 1
ATOM 1406 C CA . VAL A 1 185 ? 5.667 -4.685 -24.513 1.00 94.81 185 VAL A CA 1
ATOM 1407 C C . VAL A 1 185 ? 4.639 -4.311 -23.471 1.00 94.81 185 VAL A C 1
ATOM 1409 O O . VAL A 1 185 ? 4.159 -3.179 -23.372 1.00 94.81 185 VAL A O 1
ATOM 1412 N N . GLN A 1 186 ? 4.344 -5.291 -22.629 1.00 95.75 186 GLN A N 1
ATOM 1413 C CA . GLN A 1 186 ? 3.514 -5.121 -21.455 1.00 95.75 186 GLN A CA 1
ATOM 1414 C C . GLN A 1 186 ? 4.251 -4.301 -20.396 1.00 95.75 186 GLN A C 1
ATOM 1416 O O . GLN A 1 186 ? 5.392 -4.587 -20.045 1.00 95.75 186 GLN A O 1
ATOM 1421 N N . VAL A 1 187 ? 3.595 -3.278 -19.851 1.00 96.44 187 VAL A N 1
ATOM 1422 C CA . VAL A 1 187 ? 4.203 -2.402 -18.843 1.00 96.44 187 VAL A CA 1
ATOM 1423 C C . VAL A 1 187 ? 3.576 -2.661 -17.479 1.00 96.44 187 VAL A C 1
ATOM 1425 O O . VAL A 1 187 ? 2.377 -2.465 -17.280 1.00 96.44 187 VAL A O 1
ATOM 1428 N N . PHE A 1 188 ? 4.415 -3.051 -16.526 1.00 97.19 188 PHE A N 1
ATOM 1429 C CA . PHE A 1 188 ? 4.084 -3.226 -15.119 1.00 97.19 188 PHE A CA 1
ATOM 1430 C C . PHE A 1 188 ? 4.741 -2.104 -14.321 1.00 97.19 188 PHE A C 1
ATOM 1432 O O . PHE A 1 188 ? 5.951 -1.907 -14.397 1.00 97.19 188 PHE A O 1
ATOM 1439 N N . VAL A 1 189 ? 3.966 -1.353 -13.540 1.00 97.75 189 VAL A N 1
ATOM 1440 C CA . VAL A 1 189 ? 4.485 -0.235 -12.739 1.00 97.75 189 VAL A CA 1
ATOM 1441 C C . VAL A 1 189 ? 4.043 -0.376 -11.294 1.00 97.75 189 VAL A C 1
ATOM 1443 O O . VAL A 1 189 ? 2.853 -0.493 -11.014 1.00 97.75 189 VAL A O 1
ATOM 1446 N N . GLY A 1 190 ? 4.988 -0.301 -10.359 1.00 97.31 190 GLY A N 1
ATOM 1447 C CA . GLY A 1 190 ? 4.721 -0.295 -8.925 1.00 97.31 190 GLY A CA 1
ATOM 1448 C C . GLY A 1 190 ? 5.379 0.889 -8.225 1.00 97.31 190 GLY A C 1
ATOM 1449 O O . GLY A 1 190 ? 6.603 0.976 -8.170 1.00 97.31 190 GLY A O 1
ATOM 1450 N N . ILE A 1 191 ? 4.582 1.772 -7.619 1.00 97.38 191 ILE A N 1
ATOM 1451 C CA . ILE A 1 191 ? 5.074 2.905 -6.825 1.00 97.38 191 ILE A CA 1
ATOM 1452 C C . ILE A 1 191 ? 4.903 2.610 -5.332 1.00 97.38 191 ILE A C 1
ATOM 1454 O O . ILE A 1 191 ? 3.793 2.588 -4.781 1.00 97.38 191 ILE A O 1
ATOM 1458 N N . LYS A 1 192 ? 6.036 2.400 -4.667 1.00 96.06 192 LYS A N 1
ATOM 1459 C CA . LYS A 1 192 ? 6.163 2.105 -3.245 1.00 96.06 192 LYS A CA 1
ATOM 1460 C C . LYS A 1 192 ? 6.432 3.371 -2.438 1.00 96.06 192 LYS A C 1
ATOM 1462 O O . LYS A 1 192 ? 7.369 4.115 -2.708 1.00 96.06 192 LYS A O 1
ATOM 1467 N N . GLY A 1 193 ? 5.635 3.585 -1.397 1.00 94.88 193 GLY A N 1
ATOM 1468 C CA . GLY A 1 193 ? 5.886 4.591 -0.371 1.00 94.88 193 GLY A CA 1
ATOM 1469 C C . GLY A 1 193 ? 6.978 4.168 0.618 1.00 94.88 193 GLY A C 1
ATOM 1470 O O . GLY A 1 193 ? 7.831 3.325 0.344 1.00 94.88 193 GLY A O 1
ATOM 1471 N N . LYS A 1 194 ? 6.926 4.701 1.844 1.00 89.81 194 LYS A N 1
ATOM 1472 C CA . LYS A 1 194 ? 7.860 4.298 2.912 1.00 89.81 194 LYS A CA 1
ATOM 1473 C C . LYS A 1 194 ? 7.740 2.815 3.293 1.00 89.81 194 LYS A C 1
ATOM 1475 O O . LYS A 1 194 ? 8.748 2.190 3.610 1.00 89.81 194 LYS A O 1
ATOM 1480 N N . LEU A 1 195 ? 6.519 2.277 3.291 1.00 85.62 195 LEU A N 1
ATOM 1481 C CA . LEU A 1 195 ? 6.222 0.923 3.777 1.00 85.62 195 LEU A CA 1
ATOM 1482 C C . LEU A 1 195 ? 5.459 0.069 2.758 1.00 85.62 195 LEU A C 1
ATOM 1484 O O . LEU A 1 195 ? 5.722 -1.123 2.660 1.00 85.62 195 LEU A O 1
ATOM 1488 N N . LEU A 1 196 ? 4.538 0.671 2.001 1.00 89.50 196 LEU A N 1
ATOM 1489 C CA . LEU A 1 196 ? 3.544 -0.037 1.191 1.00 89.50 196 LEU A CA 1
ATOM 1490 C C . LEU A 1 196 ? 3.455 0.553 -0.218 1.00 89.50 196 LEU A C 1
ATOM 1492 O O . LEU A 1 196 ? 3.813 1.714 -0.423 1.00 89.50 196 LEU A O 1
ATOM 1496 N N . TYR A 1 197 ? 2.940 -0.230 -1.164 1.00 91.69 197 TYR A N 1
ATOM 1497 C CA . TYR A 1 197 ? 2.581 0.256 -2.494 1.00 91.69 197 TYR A CA 1
ATOM 1498 C C . TYR A 1 197 ? 1.323 1.120 -2.415 1.00 91.69 197 TYR A C 1
ATOM 1500 O O . TYR A 1 197 ? 0.334 0.738 -1.791 1.00 91.69 197 TYR A O 1
ATOM 1508 N N . GLY A 1 198 ? 1.385 2.306 -3.017 1.00 89.56 198 GLY A N 1
ATOM 1509 C CA . GLY A 1 198 ? 0.258 3.244 -3.081 1.00 89.56 198 GLY A CA 1
ATOM 1510 C C . GLY A 1 198 ? -0.292 3.441 -4.493 1.00 89.56 198 GLY A C 1
ATOM 1511 O O . GLY A 1 198 ? -1.332 4.079 -4.665 1.00 89.56 198 GLY A O 1
ATOM 1512 N N . ALA A 1 199 ? 0.412 2.922 -5.499 1.00 94.50 199 ALA A N 1
ATOM 1513 C CA . ALA A 1 199 ? 0.036 3.024 -6.898 1.00 94.50 199 ALA A CA 1
ATOM 1514 C C . ALA A 1 199 ? 0.593 1.815 -7.661 1.00 94.50 199 ALA A C 1
ATOM 1516 O O . ALA A 1 199 ? 1.782 1.520 -7.537 1.00 94.50 199 ALA A O 1
ATOM 1517 N N . ILE A 1 200 ? -0.256 1.122 -8.417 1.00 95.25 200 ILE A N 1
ATOM 1518 C CA . ILE A 1 200 ? 0.117 -0.006 -9.274 1.00 95.25 200 ILE A CA 1
ATOM 1519 C C . ILE A 1 200 ? -0.602 0.127 -10.614 1.00 95.25 200 ILE A C 1
ATOM 1521 O O . ILE A 1 200 ? -1.748 0.574 -10.676 1.00 95.25 200 ILE A O 1
ATOM 1525 N N . LEU A 1 201 ? 0.081 -0.256 -11.683 1.00 95.12 201 LEU A N 1
ATOM 1526 C CA . LEU A 1 201 ? -0.462 -0.368 -13.027 1.00 95.12 201 LEU A CA 1
ATOM 1527 C C . LEU A 1 201 ? 0.010 -1.689 -13.623 1.00 95.12 201 LEU A C 1
ATOM 1529 O O . LEU A 1 201 ? 1.203 -1.986 -13.593 1.00 95.12 201 LEU A O 1
ATOM 1533 N N . THR A 1 202 ? -0.923 -2.468 -14.156 1.00 93.56 202 THR A N 1
ATOM 1534 C CA . THR A 1 202 ? -0.633 -3.682 -14.924 1.00 93.56 202 THR A CA 1
ATOM 1535 C C . THR A 1 202 ? -1.470 -3.678 -16.206 1.00 93.56 202 THR A C 1
ATOM 1537 O O . THR A 1 202 ? -2.442 -2.918 -16.284 1.00 93.56 202 THR A O 1
ATOM 1540 N N . PRO A 1 203 ? -1.137 -4.505 -17.212 1.00 89.31 203 PRO A N 1
ATOM 1541 C CA . PRO A 1 203 ? -1.930 -4.614 -18.439 1.00 89.31 203 PRO A CA 1
ATOM 1542 C C . PRO A 1 203 ? -3.406 -4.940 -18.166 1.00 89.31 203 PRO A C 1
ATOM 1544 O O . PRO A 1 203 ? -4.295 -4.308 -18.732 1.00 89.31 203 PRO A O 1
ATOM 1547 N N . ASP A 1 204 ? -3.659 -5.853 -17.225 1.00 85.38 204 ASP A N 1
ATOM 1548 C CA . ASP A 1 204 ? -5.011 -6.298 -16.861 1.00 85.38 204 ASP A CA 1
ATOM 1549 C C . ASP A 1 204 ? -5.741 -5.325 -15.921 1.00 85.38 204 ASP A C 1
ATOM 1551 O O . ASP A 1 204 ? -6.964 -5.375 -15.775 1.00 85.38 204 ASP A O 1
ATOM 1555 N N . GLN A 1 205 ? -5.002 -4.452 -15.229 1.00 84.44 205 GLN A N 1
ATOM 1556 C CA . GLN A 1 205 ? -5.533 -3.544 -14.212 1.00 84.44 205 GLN A CA 1
ATOM 1557 C C . GLN A 1 205 ? -5.003 -2.129 -14.477 1.00 84.44 205 GLN A C 1
ATOM 1559 O O . GLN A 1 205 ? -3.975 -1.724 -13.921 1.00 84.44 205 GLN A O 1
ATOM 1564 N N . PRO A 1 206 ? -5.711 -1.343 -15.312 1.00 73.56 206 PRO A N 1
ATOM 1565 C CA . PRO A 1 206 ? -5.118 -0.201 -16.002 1.00 73.56 206 PRO A CA 1
ATOM 1566 C C . PRO A 1 206 ? -4.701 0.958 -15.090 1.00 73.56 206 PRO A C 1
ATOM 1568 O O . PRO A 1 206 ? -3.915 1.797 -15.525 1.00 73.56 206 PRO A O 1
ATOM 1571 N N . MET A 1 207 ? -5.196 1.034 -13.845 1.00 86.62 207 MET A N 1
ATOM 1572 C CA . MET A 1 207 ? -4.685 1.962 -12.831 1.00 86.62 207 MET A CA 1
ATOM 1573 C C . MET A 1 207 ? -5.289 1.684 -11.449 1.00 86.62 207 MET A C 1
ATOM 1575 O O . MET A 1 207 ? -6.477 1.921 -11.226 1.00 86.62 207 MET A O 1
ATOM 1579 N N . GLN A 1 208 ? -4.479 1.248 -10.489 1.00 87.62 208 GLN A N 1
ATOM 1580 C CA . GLN A 1 208 ? -4.881 1.140 -9.088 1.00 87.62 208 GLN A CA 1
ATOM 1581 C C . GLN A 1 208 ? -4.130 2.166 -8.252 1.00 87.62 208 GLN A C 1
ATOM 1583 O O . GLN A 1 208 ? -2.922 2.068 -8.052 1.00 87.62 208 GLN A O 1
ATOM 1588 N N . VAL A 1 209 ? -4.853 3.156 -7.733 1.00 87.06 209 VAL A N 1
ATOM 1589 C CA . VAL A 1 209 ? -4.305 4.163 -6.819 1.00 87.06 209 VAL A CA 1
ATOM 1590 C C . VAL A 1 209 ? -5.082 4.112 -5.518 1.00 87.06 209 VAL A C 1
ATOM 1592 O O . VAL A 1 209 ? -6.306 4.194 -5.506 1.00 87.06 209 VAL A O 1
ATOM 1595 N N . GLY A 1 210 ? -4.368 3.987 -4.406 1.00 81.00 210 GLY A N 1
ATOM 1596 C CA . GLY A 1 210 ? -4.982 3.832 -3.095 1.00 81.00 210 GLY A CA 1
ATOM 1597 C C . GLY A 1 210 ? -4.025 4.191 -1.971 1.00 81.00 210 GLY A C 1
ATOM 1598 O O . GLY A 1 210 ? -2.871 4.551 -2.196 1.00 81.00 210 GLY A O 1
ATOM 1599 N N . LYS A 1 211 ? -4.505 4.130 -0.727 1.00 70.50 211 LYS A N 1
ATOM 1600 C CA . LYS A 1 211 ? -3.607 4.223 0.439 1.00 70.50 211 LYS A CA 1
ATOM 1601 C C . LYS A 1 211 ? -2.693 3.000 0.524 1.00 70.50 211 LYS A C 1
ATOM 1603 O O . LYS A 1 211 ? -1.556 3.120 0.968 1.00 70.50 211 LYS A O 1
ATOM 1608 N N . ILE A 1 212 ? -3.222 1.849 0.120 1.00 78.44 212 ILE A N 1
ATOM 1609 C CA . ILE A 1 212 ? -2.549 0.558 0.094 1.00 78.44 212 ILE A CA 1
ATOM 1610 C C . ILE A 1 212 ? -3.088 -0.184 -1.126 1.00 78.44 212 ILE A C 1
ATOM 1612 O O . ILE A 1 212 ? -4.304 -0.290 -1.278 1.00 78.44 212 ILE A O 1
ATOM 1616 N N . VAL A 1 213 ? -2.197 -0.660 -1.986 1.00 82.56 213 VAL A N 1
ATOM 1617 C CA . VAL A 1 213 ? -2.522 -1.473 -3.163 1.00 82.56 213 VAL A CA 1
ATOM 1618 C C . VAL A 1 213 ? -1.730 -2.777 -3.065 1.00 82.56 213 VAL A C 1
ATOM 1620 O O . VAL A 1 213 ? -0.578 -2.748 -2.621 1.00 82.56 213 VAL A O 1
ATOM 1623 N N . SER A 1 214 ? -2.340 -3.918 -3.408 1.00 85.44 214 SER A N 1
ATOM 1624 C CA . SER A 1 214 ? -1.634 -5.204 -3.338 1.00 85.44 214 SER A CA 1
ATOM 1625 C C . SER A 1 214 ? -0.615 -5.328 -4.465 1.00 85.44 214 SER A C 1
ATOM 1627 O O . SER A 1 214 ? -0.952 -5.137 -5.629 1.00 85.44 214 SER A O 1
ATOM 1629 N N . LYS A 1 215 ? 0.620 -5.701 -4.119 1.00 91.00 215 LYS A N 1
ATOM 1630 C CA . LYS A 1 215 ? 1.706 -5.926 -5.080 1.00 91.00 215 LYS A CA 1
ATOM 1631 C C . LYS A 1 215 ? 1.566 -7.214 -5.891 1.00 91.00 215 LYS A C 1
ATOM 1633 O O . LYS A 1 215 ? 2.307 -7.376 -6.850 1.00 91.00 215 LYS A O 1
ATOM 1638 N N . ASP A 1 216 ? 0.619 -8.088 -5.554 1.00 90.25 216 ASP A N 1
ATOM 1639 C CA . ASP A 1 216 ? 0.495 -9.413 -6.177 1.00 90.25 216 ASP A CA 1
ATOM 1640 C C . ASP A 1 216 ? 0.246 -9.339 -7.691 1.00 90.25 216 ASP A C 1
ATOM 1642 O O . ASP A 1 216 ? 0.730 -10.177 -8.446 1.00 90.25 216 ASP A O 1
ATOM 1646 N N . ALA A 1 217 ? -0.426 -8.282 -8.163 1.00 90.12 217 ALA A N 1
ATOM 1647 C CA . ALA A 1 217 ? -0.630 -8.048 -9.592 1.00 90.12 217 ALA A CA 1
ATOM 1648 C C . ALA A 1 217 ? 0.694 -7.859 -10.362 1.00 90.12 217 ALA A C 1
ATOM 1650 O O . ALA A 1 217 ? 0.764 -8.162 -11.550 1.00 90.12 217 ALA A O 1
ATOM 1651 N N . LEU A 1 218 ? 1.758 -7.395 -9.695 1.00 94.00 218 LEU A N 1
ATOM 1652 C CA . LEU A 1 218 ? 3.083 -7.231 -10.300 1.00 94.00 218 LEU A CA 1
ATOM 1653 C C . LEU A 1 218 ? 3.814 -8.564 -10.476 1.00 94.00 218 LEU A C 1
ATOM 1655 O O . LEU A 1 218 ? 4.732 -8.634 -11.285 1.00 94.00 218 LEU A O 1
ATOM 1659 N N . TYR A 1 219 ? 3.412 -9.633 -9.778 1.00 93.31 219 TYR A N 1
ATOM 1660 C CA . TYR A 1 219 ? 4.037 -10.948 -9.954 1.00 93.31 219 TYR A CA 1
ATOM 1661 C C . TYR A 1 219 ? 3.761 -11.541 -11.335 1.00 93.31 219 TYR A C 1
ATOM 1663 O O . TYR A 1 219 ? 4.513 -12.401 -11.788 1.00 93.31 219 TYR A O 1
ATOM 1671 N N . ALA A 1 220 ? 2.723 -11.060 -12.028 1.00 91.62 220 ALA A N 1
ATOM 1672 C CA . ALA A 1 220 ? 2.436 -11.440 -13.405 1.00 91.62 220 ALA A CA 1
ATOM 1673 C C . ALA A 1 220 ? 3.597 -11.128 -14.366 1.00 91.62 220 ALA A C 1
ATOM 1675 O O . ALA A 1 220 ? 3.733 -11.834 -15.356 1.00 91.62 220 ALA A O 1
ATOM 1676 N N . PHE A 1 221 ? 4.475 -10.171 -14.038 1.00 93.50 221 PHE A N 1
ATOM 1677 C CA . PHE A 1 221 ? 5.707 -9.921 -14.791 1.00 93.50 221 PHE A CA 1
ATOM 1678 C C . PHE A 1 221 ? 6.645 -11.142 -14.836 1.00 93.50 221 PHE A C 1
ATOM 1680 O O . PHE A 1 221 ? 7.296 -11.374 -15.844 1.00 93.50 221 PHE A O 1
ATOM 1687 N N . TYR A 1 222 ? 6.699 -11.949 -13.769 1.00 91.88 222 TYR A N 1
ATOM 1688 C CA . TYR A 1 222 ? 7.544 -13.151 -13.706 1.00 91.88 222 TYR A CA 1
ATOM 1689 C C . TYR A 1 222 ? 6.813 -14.410 -14.152 1.00 91.88 222 TYR A C 1
ATOM 1691 O O . TYR A 1 222 ? 7.214 -15.513 -13.772 1.00 91.88 222 TYR A O 1
ATOM 1699 N N . ARG A 1 223 ? 5.706 -14.295 -14.895 1.00 81.75 223 ARG A N 1
ATOM 1700 C CA . ARG A 1 223 ? 5.238 -15.469 -15.625 1.00 81.75 223 ARG A CA 1
ATOM 1701 C C . ARG A 1 223 ? 6.324 -15.796 -16.638 1.00 81.75 223 ARG A C 1
ATOM 1703 O O . ARG A 1 223 ? 6.433 -15.150 -17.669 1.00 81.75 223 ARG A O 1
ATOM 1710 N N . SER A 1 224 ? 7.149 -16.778 -16.277 1.00 50.97 224 SER A N 1
ATOM 1711 C CA . SER A 1 224 ? 7.907 -17.568 -17.230 1.00 50.97 224 SER A CA 1
ATOM 1712 C C . SER A 1 224 ? 6.956 -17.884 -18.365 1.00 50.97 224 SER A C 1
ATOM 1714 O O . SER A 1 224 ? 5.830 -18.301 -18.087 1.00 50.97 224 SER A O 1
ATOM 1716 N N . GLU A 1 225 ? 7.386 -17.617 -19.594 1.00 51.78 225 GLU A N 1
ATOM 1717 C CA . GLU A 1 225 ? 6.767 -18.150 -20.795 1.00 51.78 225 GLU A CA 1
ATOM 1718 C C . GLU A 1 225 ? 6.324 -19.579 -20.475 1.00 51.78 225 GLU A C 1
ATOM 1720 O O . GLU A 1 225 ? 7.159 -20.472 -20.304 1.00 51.78 225 GLU A O 1
ATOM 1725 N N . GLU A 1 226 ? 5.020 -19.783 -20.262 1.00 46.97 226 GLU A N 1
ATOM 1726 C CA . GLU A 1 226 ? 4.461 -21.120 -20.297 1.00 46.97 226 GLU A CA 1
ATOM 1727 C C . GLU A 1 226 ? 4.808 -21.578 -21.696 1.00 46.97 226 GLU A C 1
ATOM 1729 O O . GLU A 1 226 ? 4.291 -21.056 -22.685 1.00 46.97 226 GLU A O 1
ATOM 1734 N N . THR A 1 227 ? 5.807 -22.451 -21.756 1.00 43.72 227 THR A N 1
ATOM 1735 C CA . THR A 1 227 ? 6.281 -23.086 -22.965 1.00 43.72 227 THR A CA 1
ATOM 1736 C C . THR A 1 227 ? 5.014 -23.602 -23.640 1.00 43.72 227 THR A C 1
ATOM 1738 O O . THR A 1 227 ? 4.335 -24.439 -23.040 1.00 43.72 227 THR A O 1
ATOM 1741 N N . PRO A 1 228 ? 4.626 -23.099 -24.826 1.00 48.81 228 PRO A N 1
ATOM 1742 C CA . PRO A 1 228 ? 3.357 -23.465 -25.459 1.00 48.81 228 PRO A CA 1
ATOM 1743 C C . PRO A 1 228 ? 3.211 -24.962 -25.794 1.00 48.81 228 PRO A C 1
ATOM 1745 O O . PRO A 1 228 ? 2.223 -25.355 -26.407 1.00 48.81 228 PRO A O 1
ATOM 1748 N N . ASP A 1 229 ? 4.167 -25.803 -25.398 1.00 50.88 229 ASP A N 1
ATOM 1749 C CA . ASP A 1 229 ? 4.218 -27.228 -25.689 1.00 50.88 229 ASP A CA 1
ATOM 1750 C C . ASP A 1 229 ? 3.445 -28.113 -24.699 1.00 50.88 229 ASP A C 1
ATOM 1752 O O . ASP A 1 229 ? 3.048 -29.206 -25.089 1.00 50.88 229 ASP A O 1
ATOM 1756 N N . GLU A 1 230 ? 3.136 -27.697 -23.462 1.00 49.78 230 GLU A N 1
ATOM 1757 C CA . GLU A 1 230 ? 2.478 -28.624 -22.513 1.00 49.78 230 GLU A CA 1
ATOM 1758 C C . GLU A 1 230 ? 0.950 -28.734 -22.702 1.00 49.78 230 GLU A C 1
ATOM 1760 O O . GLU A 1 230 ? 0.343 -29.733 -22.320 1.00 49.78 230 GLU A O 1
ATOM 1765 N N . ALA A 1 231 ? 0.323 -27.786 -23.410 1.00 48.97 231 ALA A N 1
ATOM 1766 C CA . ALA A 1 231 ? -1.078 -27.901 -23.840 1.00 48.97 231 ALA A CA 1
ATOM 1767 C C . ALA A 1 231 ? -1.263 -28.781 -25.097 1.00 48.97 231 ALA A C 1
ATOM 1769 O O . ALA A 1 231 ? -2.393 -29.124 -25.444 1.00 48.97 231 ALA A O 1
ATOM 1770 N N . ALA A 1 232 ? -0.173 -29.169 -25.773 1.00 51.78 232 ALA A N 1
ATOM 1771 C CA . ALA A 1 232 ? -0.211 -30.068 -26.927 1.00 51.78 232 ALA A CA 1
ATOM 1772 C C . ALA A 1 232 ? 0.039 -31.545 -26.562 1.00 51.78 232 ALA A C 1
ATOM 1774 O O . ALA A 1 232 ? -0.266 -32.426 -27.368 1.00 51.78 232 ALA A O 1
ATOM 1775 N N . VAL A 1 233 ? 0.536 -31.849 -25.354 1.00 54.50 233 VAL A N 1
ATOM 1776 C CA . VAL A 1 233 ? 0.832 -33.237 -24.942 1.00 54.50 233 VAL A CA 1
ATOM 1777 C C . VAL A 1 233 ? -0.414 -33.990 -24.450 1.00 54.50 233 VAL A C 1
ATOM 1779 O O . VAL A 1 233 ? -0.455 -35.214 -24.553 1.00 54.50 233 VAL A O 1
ATOM 1782 N N . ASP A 1 234 ? -1.482 -33.298 -24.036 1.00 52.59 234 ASP A N 1
ATOM 1783 C CA . ASP A 1 234 ? -2.725 -33.951 -23.576 1.00 52.59 234 ASP A CA 1
ATOM 1784 C C . ASP A 1 234 ? -3.785 -34.144 -24.686 1.00 52.59 234 ASP A C 1
ATOM 1786 O O . ASP A 1 234 ? -4.878 -34.655 -24.453 1.00 52.59 234 ASP A O 1
ATOM 1790 N N . ALA A 1 235 ? -3.459 -33.784 -25.935 1.00 52.72 235 ALA A N 1
ATOM 1791 C CA . ALA A 1 235 ? -4.304 -34.050 -27.106 1.00 52.72 235 ALA A CA 1
ATOM 1792 C C . ALA A 1 235 ? -3.865 -35.292 -27.917 1.00 52.72 235 ALA A C 1
ATOM 1794 O O . ALA A 1 235 ? -4.487 -35.608 -28.932 1.00 52.72 235 ALA A O 1
ATOM 1795 N N . GLY A 1 236 ? -2.806 -35.998 -27.491 1.00 54.94 236 GLY A N 1
ATOM 1796 C CA . GLY A 1 236 ? -2.098 -36.979 -28.327 1.00 54.94 236 GLY A CA 1
ATOM 1797 C C . GLY A 1 236 ? -1.763 -38.336 -27.700 1.00 54.94 236 GLY A C 1
ATOM 1798 O O . GLY A 1 236 ? -0.967 -39.064 -28.283 1.00 54.94 236 GLY A O 1
ATOM 1799 N N . LEU A 1 237 ? -2.336 -38.719 -26.554 1.00 53.28 237 LEU A N 1
ATOM 1800 C CA . LEU A 1 237 ? -2.116 -40.049 -25.958 1.00 53.28 237 LEU A CA 1
ATOM 1801 C C . LEU A 1 237 ? -3.434 -40.803 -25.748 1.00 53.28 237 LEU A C 1
ATOM 1803 O O . LEU A 1 237 ? -3.808 -41.172 -24.640 1.00 53.28 237 LEU A O 1
ATOM 1807 N N . ASN A 1 238 ? -4.128 -41.068 -26.856 1.00 53.09 238 ASN A N 1
ATOM 1808 C CA . ASN A 1 238 ? -5.111 -42.148 -26.933 1.00 53.09 238 ASN A CA 1
ATOM 1809 C C . ASN A 1 238 ? -4.848 -43.055 -28.148 1.00 53.09 238 ASN A C 1
ATOM 1811 O O . ASN A 1 238 ? -5.772 -43.464 -28.844 1.00 53.09 238 ASN A O 1
ATOM 1815 N N . GLU A 1 239 ? -3.578 -43.380 -28.405 1.00 55.62 239 GLU A N 1
ATOM 1816 C CA . GLU A 1 239 ? -3.222 -44.588 -29.150 1.00 55.62 239 GLU A CA 1
ATOM 1817 C C . GLU A 1 239 ? -2.756 -45.640 -28.145 1.00 55.62 239 GLU A C 1
ATOM 1819 O O . GLU A 1 239 ? -1.637 -45.635 -27.635 1.00 55.62 239 GLU A O 1
ATOM 1824 N N . SER A 1 240 ? -3.687 -46.530 -27.808 1.00 54.88 240 SER A N 1
ATOM 1825 C CA . SER A 1 240 ? -3.402 -47.748 -27.061 1.00 54.88 240 SER A CA 1
ATOM 1826 C C . SER A 1 240 ? -2.361 -48.580 -27.825 1.00 54.88 240 SER A C 1
ATOM 1828 O O . SER A 1 240 ? -2.562 -48.829 -29.015 1.00 54.88 240 SER A O 1
ATOM 1830 N N . PRO A 1 241 ? -1.291 -49.077 -27.180 1.00 53.56 241 PRO A N 1
ATOM 1831 C CA . PRO A 1 241 ? -0.412 -50.059 -27.793 1.00 53.56 241 PRO A CA 1
ATOM 1832 C C . PRO A 1 241 ? -1.223 -51.319 -28.095 1.00 53.56 241 PRO A C 1
ATOM 1834 O O . PRO A 1 241 ? -1.677 -52.019 -27.188 1.00 53.56 241 PRO A O 1
ATOM 1837 N N . GLN A 1 242 ? -1.431 -51.593 -29.379 1.00 54.69 242 GLN A N 1
ATOM 1838 C CA . GLN A 1 242 ? -2.008 -52.838 -29.857 1.00 54.69 242 GLN A CA 1
ATOM 1839 C C . GLN A 1 242 ? -1.027 -53.961 -29.491 1.00 54.69 242 GLN A C 1
ATOM 1841 O O . GLN A 1 242 ? 0.033 -54.122 -30.094 1.00 54.69 242 GLN A O 1
ATOM 1846 N N . SER A 1 243 ? -1.344 -54.685 -28.422 1.00 56.66 243 SER A N 1
ATOM 1847 C CA . SER A 1 243 ? -0.589 -55.827 -27.930 1.00 56.66 243 SER A CA 1
ATOM 1848 C C . SER A 1 243 ? -0.673 -56.974 -28.937 1.00 56.66 243 SER A C 1
ATOM 1850 O O . SER A 1 243 ? -1.692 -57.652 -29.063 1.00 56.66 243 SER A O 1
ATOM 1852 N N . SER A 1 244 ? 0.417 -57.208 -29.664 1.00 57.72 244 SER A N 1
ATOM 1853 C CA . SER A 1 244 ? 0.619 -58.457 -30.399 1.00 57.72 244 SER A CA 1
ATOM 1854 C C . SER A 1 244 ? 0.580 -59.640 -29.416 1.00 57.72 244 SER A C 1
ATOM 1856 O O . SER A 1 244 ? 1.247 -59.580 -28.378 1.00 57.72 244 SER A O 1
ATOM 1858 N N . PRO A 1 245 ? -0.178 -60.713 -29.700 1.00 65.75 245 PRO A N 1
ATOM 1859 C CA . PRO A 1 245 ? -0.254 -61.867 -28.815 1.00 65.75 245 PRO A CA 1
ATOM 1860 C C . PRO A 1 245 ? 1.054 -62.682 -28.843 1.00 65.75 245 PRO A C 1
ATOM 1862 O O . PRO A 1 245 ? 1.723 -62.740 -29.878 1.00 65.75 245 PRO A O 1
ATOM 1865 N N . PRO A 1 246 ? 1.429 -63.332 -27.726 1.00 62.41 246 PRO A N 1
ATOM 1866 C CA . PRO A 1 246 ? 2.620 -64.166 -27.659 1.00 62.41 246 PRO A CA 1
ATOM 1867 C C . PRO A 1 246 ? 2.398 -65.481 -28.414 1.00 62.41 246 PRO A C 1
ATOM 1869 O O . PRO A 1 246 ? 1.506 -66.262 -28.083 1.00 62.41 246 PRO A O 1
ATOM 1872 N N . THR A 1 247 ? 3.245 -65.746 -29.407 1.00 64.50 247 THR A N 1
ATOM 1873 C CA . THR A 1 247 ? 3.381 -67.062 -30.039 1.00 64.50 247 THR A CA 1
ATOM 1874 C C . THR A 1 247 ? 3.858 -68.070 -28.991 1.00 64.50 247 THR A C 1
ATOM 1876 O O . THR A 1 247 ? 5.002 -68.011 -28.539 1.00 64.50 247 THR A O 1
ATOM 1879 N N . GLN A 1 248 ? 2.974 -68.982 -28.581 1.00 65.19 248 GLN A N 1
ATOM 1880 C CA . GLN A 1 248 ? 3.330 -70.153 -27.780 1.00 65.19 248 GLN A CA 1
ATOM 1881 C C . GLN A 1 248 ? 4.202 -71.107 -28.614 1.00 65.19 248 GLN A C 1
ATOM 1883 O O . GLN A 1 248 ? 3.823 -71.428 -29.741 1.00 65.19 248 GLN A O 1
ATOM 1888 N N . PRO A 1 249 ? 5.334 -71.605 -28.089 1.00 60.66 249 PRO A N 1
ATOM 1889 C CA . PRO A 1 249 ? 5.972 -72.790 -28.639 1.00 60.66 249 PRO A CA 1
ATOM 1890 C C . PRO A 1 249 ? 5.188 -74.034 -28.199 1.00 60.66 249 PRO A C 1
ATOM 1892 O O . PRO A 1 249 ? 5.084 -74.337 -27.010 1.00 60.66 249 PRO A O 1
ATOM 1895 N N . ASP A 1 250 ? 4.626 -74.723 -29.187 1.00 60.94 250 ASP A N 1
ATOM 1896 C CA . ASP A 1 250 ? 3.932 -75.999 -29.054 1.00 60.94 250 ASP A CA 1
ATOM 1897 C C . ASP A 1 250 ? 4.966 -77.101 -28.755 1.00 60.94 250 ASP A C 1
ATOM 1899 O O . ASP A 1 250 ? 5.774 -77.476 -29.606 1.00 60.94 250 ASP A O 1
ATOM 1903 N N . PHE A 1 251 ? 4.991 -77.557 -27.502 1.00 56.09 251 PHE A N 1
ATOM 1904 C CA . PHE A 1 251 ? 5.652 -78.790 -27.085 1.00 56.09 251 PHE A CA 1
ATOM 1905 C C . PHE A 1 251 ? 4.584 -79.881 -27.041 1.00 56.09 251 PHE A C 1
ATOM 1907 O O . PHE A 1 251 ? 3.853 -79.998 -26.057 1.00 56.09 251 PHE A O 1
ATOM 1914 N N . THR A 1 252 ? 4.531 -80.716 -28.074 1.00 62.88 252 THR A N 1
ATOM 1915 C CA . THR A 1 252 ? 3.964 -82.058 -27.952 1.00 62.88 252 THR A CA 1
ATOM 1916 C C . THR A 1 252 ? 4.994 -83.095 -28.366 1.00 62.88 252 THR A C 1
ATOM 1918 O O . THR A 1 252 ? 5.542 -83.115 -29.465 1.00 62.88 252 THR A O 1
ATOM 1921 N N . ASP A 1 253 ? 5.289 -83.902 -27.361 1.00 57.75 253 ASP A N 1
ATOM 1922 C CA . ASP A 1 253 ? 6.205 -85.016 -27.316 1.00 57.75 253 ASP A CA 1
ATOM 1923 C C . ASP A 1 253 ? 5.591 -86.252 -27.995 1.00 57.75 253 ASP A C 1
ATOM 1925 O O . ASP A 1 253 ? 4.381 -86.457 -27.920 1.00 57.75 253 ASP A O 1
ATOM 1929 N N . SER A 1 254 ? 6.469 -87.103 -28.533 1.00 56.75 254 SER A N 1
ATOM 1930 C CA . SER A 1 254 ? 6.316 -88.558 -28.689 1.00 56.75 254 SER A CA 1
ATOM 1931 C C . SER A 1 254 ? 5.165 -89.135 -29.532 1.00 56.75 254 SER A C 1
ATOM 1933 O O . SER A 1 254 ? 4.001 -88.964 -29.213 1.00 56.75 254 SER A O 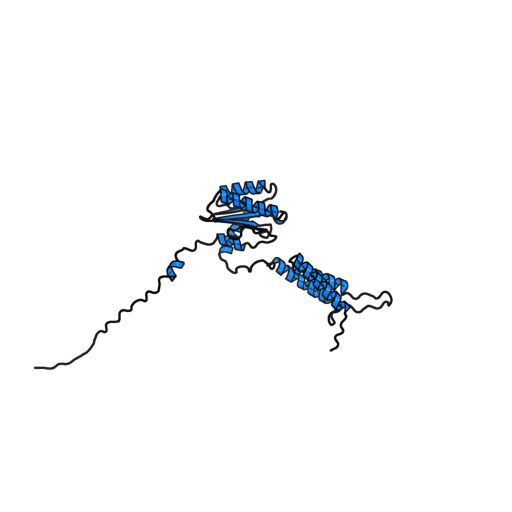1
ATOM 1935 N N . VAL A 1 255 ? 5.518 -89.980 -30.517 1.00 55.50 255 VAL A N 1
ATOM 1936 C CA . VAL A 1 255 ? 5.080 -91.395 -30.655 1.00 55.50 255 VAL A CA 1
ATOM 1937 C C . VAL A 1 255 ? 5.841 -92.046 -31.835 1.00 55.50 255 VAL A C 1
ATOM 1939 O O . VAL A 1 255 ? 5.704 -91.633 -32.983 1.00 55.50 255 VAL A O 1
ATOM 1942 N N . MET A 1 256 ? 6.647 -93.078 -31.544 1.00 51.06 256 MET A N 1
ATOM 1943 C CA . MET A 1 256 ? 7.070 -94.122 -32.505 1.00 51.06 256 MET A CA 1
ATOM 1944 C C . MET A 1 256 ? 5.865 -95.023 -32.853 1.00 51.06 256 MET A C 1
ATOM 1946 O O . MET A 1 256 ? 5.029 -95.211 -31.968 1.00 51.06 256 MET A O 1
ATOM 1950 N N . PRO A 1 257 ? 5.763 -95.658 -34.044 1.00 61.28 257 PRO A N 1
ATOM 1951 C CA . PRO A 1 257 ? 6.342 -97.003 -34.209 1.00 61.28 257 PRO A CA 1
ATOM 1952 C C . PRO A 1 257 ? 6.820 -97.397 -35.630 1.00 61.28 257 PRO A C 1
ATOM 1954 O O . PRO A 1 257 ? 6.389 -96.861 -36.645 1.00 61.28 257 PRO A O 1
ATOM 1957 N N . SER A 1 258 ? 7.735 -98.370 -35.602 1.00 64.38 258 SER A N 1
ATOM 1958 C CA . SER A 1 258 ? 8.105 -99.441 -36.551 1.00 64.38 258 SER A CA 1
ATOM 1959 C C . SER A 1 258 ? 7.294 -99.684 -37.834 1.00 64.38 258 SER A C 1
ATOM 1961 O O . SER A 1 258 ? 6.079 -99.839 -37.751 1.00 64.38 258 SER A O 1
ATOM 1963 N N . GLU A 1 259 ? 8.014 -99.949 -38.935 1.00 55.66 259 GLU A N 1
ATOM 1964 C CA . GLU A 1 259 ? 8.164 -101.274 -39.591 1.00 55.66 259 GLU A CA 1
ATOM 1965 C C . GLU A 1 259 ? 9.514 -101.368 -40.325 1.00 55.66 259 GLU A C 1
ATOM 1967 O O . GLU A 1 259 ? 9.969 -100.331 -40.863 1.00 55.66 259 GLU A O 1
#

Secondary structure (DSSP, 8-state):
------HHHHHHHHHHHHHHHHHHHHH--HHHHHHHHHHHHHHHSSPPB-TTT-PBPPPPEETTEEHHHHHHHHHHHHHHHHHHHHH--TTS----TT-HHHHHHHHHHHHTTTT-BS-HHHHHHHHHHHHHHSTT---EEEEEE-SSEEEEEEE-GGGGTS-HHHHHHHHHHHHHHHHHH-TTSEEEEEEE-SSSEEEEE-SSSS-EESSS--GGGGGGGG-----TTTTTGGGS-------PPP-------------

Radius of gyration: 34.09 Å; chains: 1; bounding box: 55×120×87 Å

pLDDT: mean 85.34, std 15.99, range [43.72, 98.19]

Foldseek 3Di:
DDQPAPVQLVVLQVVQQVQLVVCCVVVLANLSSLLSSLVSLLVQLDFDQDPVPRDTDDGSDDRRHGSNVVSVVSNVVSVVSNVCCVVASPPAPDPPPDDPLVVVVVVQVVCQVPQAEPCVVLSVQLVVVCCVLPVPWDKHWGWDDDPAAIEIEMETQCLVVDDLVSLQVSVVSSVVSVCVVPVRHWYWYFYHHPHATQWTDGPVRHIDGHPHDHCVRVSVVPPDPPPVCVVVVVVPPPPDPPDDDDDDDDDDDDDDDDD